Protein AF-A0A2K3NEP4-F1 (afdb_monomer_lite)

Structure (mmCIF, N/CA/C/O backbone):
data_AF-A0A2K3NEP4-F1
#
_entry.id   AF-A0A2K3NEP4-F1
#
loop_
_atom_site.group_PDB
_atom_site.id
_atom_site.type_symbol
_atom_site.label_atom_id
_atom_site.label_alt_id
_atom_site.label_comp_id
_atom_site.label_asym_id
_atom_site.label_entity_id
_atom_site.label_seq_id
_atom_site.pdbx_PDB_ins_code
_atom_site.Cartn_x
_atom_site.Cartn_y
_atom_site.Cartn_z
_atom_site.occupancy
_atom_site.B_iso_or_equiv
_atom_site.auth_seq_id
_atom_site.auth_comp_id
_atom_site.auth_asym_id
_atom_site.auth_atom_id
_atom_site.pdbx_PDB_model_num
ATOM 1 N N . ARG A 1 1 ? 41.268 -0.474 -33.026 1.00 58.72 1 ARG A N 1
ATOM 2 C CA . ARG A 1 1 ? 41.338 0.444 -31.853 1.00 58.72 1 ARG A CA 1
ATOM 3 C C . ARG A 1 1 ? 39.953 0.901 -31.369 1.00 58.72 1 ARG A C 1
ATOM 5 O O . ARG A 1 1 ? 39.775 0.980 -30.163 1.00 58.72 1 ARG A O 1
ATOM 12 N N . ASN A 1 2 ? 38.975 1.139 -32.257 1.00 68.38 2 ASN A N 1
ATOM 13 C CA . ASN A 1 2 ? 37.605 1.536 -31.872 1.00 68.38 2 ASN A CA 1
ATOM 14 C C . ASN A 1 2 ? 36.735 0.372 -31.359 1.00 68.38 2 ASN A C 1
ATOM 16 O O . ASN A 1 2 ? 35.989 0.548 -30.408 1.00 68.38 2 ASN A O 1
ATOM 20 N N . THR A 1 3 ? 36.906 -0.841 -31.890 1.00 72.88 3 THR A N 1
ATOM 21 C CA . THR A 1 3 ? 36.171 -2.043 -31.447 1.00 72.88 3 THR A CA 1
ATOM 22 C C . THR A 1 3 ? 36.442 -2.413 -29.986 1.00 72.88 3 THR A C 1
ATOM 24 O O . THR A 1 3 ? 35.510 -2.655 -29.231 1.00 72.88 3 THR A O 1
ATOM 27 N N . LEU A 1 4 ? 37.708 -2.380 -29.555 1.00 71.12 4 LEU A N 1
ATOM 28 C CA . LEU A 1 4 ? 38.100 -2.672 -28.170 1.00 71.12 4 LEU A CA 1
ATOM 29 C C . LEU A 1 4 ? 37.578 -1.617 -27.175 1.00 71.12 4 LEU A C 1
ATOM 31 O O . LEU A 1 4 ? 37.221 -1.949 -26.048 1.00 71.12 4 LEU A O 1
ATOM 35 N N . LYS A 1 5 ? 37.518 -0.345 -27.598 1.00 73.38 5 LYS A N 1
ATOM 36 C CA . LYS A 1 5 ? 36.931 0.744 -26.804 1.00 73.38 5 LYS A CA 1
ATOM 37 C C . LYS A 1 5 ? 35.419 0.569 -26.654 1.00 73.38 5 LYS A C 1
ATOM 39 O O . LYS A 1 5 ? 34.927 0.682 -25.539 1.00 73.38 5 LYS A O 1
ATOM 44 N N . ASN A 1 6 ? 34.719 0.219 -27.734 1.00 72.88 6 ASN A N 1
ATOM 45 C CA . ASN A 1 6 ? 33.280 -0.052 -27.699 1.00 72.88 6 ASN A CA 1
ATOM 46 C C . ASN A 1 6 ? 32.956 -1.269 -26.823 1.00 72.88 6 ASN A C 1
ATOM 48 O O . ASN A 1 6 ? 32.037 -1.213 -26.018 1.00 72.88 6 ASN A O 1
ATOM 52 N N . LEU A 1 7 ? 33.751 -2.342 -26.908 1.00 72.19 7 LEU A N 1
ATOM 53 C CA . LEU A 1 7 ? 33.560 -3.534 -26.075 1.00 72.19 7 LEU A CA 1
ATOM 54 C C . LEU A 1 7 ? 33.748 -3.229 -24.581 1.00 72.19 7 LEU A C 1
ATOM 56 O O . LEU A 1 7 ? 32.975 -3.691 -23.745 1.00 72.19 7 LEU A O 1
ATOM 60 N N . LYS A 1 8 ? 34.765 -2.424 -24.244 1.00 74.69 8 LYS A N 1
ATOM 61 C CA . LYS A 1 8 ? 34.997 -1.974 -22.868 1.00 74.69 8 LYS A CA 1
ATOM 62 C C . LYS A 1 8 ? 33.854 -1.083 -22.374 1.00 74.69 8 LYS A C 1
ATOM 64 O O . LYS A 1 8 ? 33.379 -1.285 -21.267 1.00 74.69 8 LYS A O 1
ATOM 69 N N . HIS A 1 9 ? 33.378 -0.167 -23.215 1.00 75.81 9 HIS A N 1
ATOM 70 C CA . HIS A 1 9 ? 32.249 0.700 -22.891 1.00 75.81 9 HIS A CA 1
ATOM 71 C C . HIS A 1 9 ? 30.964 -0.095 -22.624 1.00 75.81 9 HIS A C 1
ATOM 73 O O . HIS A 1 9 ? 30.345 0.108 -21.588 1.00 75.81 9 HIS A O 1
ATOM 79 N N . HIS A 1 10 ? 30.622 -1.067 -23.478 1.00 80.12 10 HIS A N 1
ATOM 80 C CA . HIS A 1 10 ? 29.471 -1.949 -23.253 1.00 80.12 10 HIS A CA 1
ATOM 81 C C . HIS A 1 10 ? 29.594 -2.758 -21.960 1.00 80.12 10 HIS A C 1
ATOM 83 O O . HIS A 1 10 ? 28.625 -2.883 -21.221 1.00 80.12 10 HIS A O 1
ATOM 89 N N . LYS A 1 11 ? 30.795 -3.257 -21.642 1.00 82.00 11 LYS A N 1
ATOM 90 C CA . LYS A 1 11 ? 31.040 -3.963 -20.379 1.00 82.00 11 LYS A CA 1
ATOM 91 C C . LYS A 1 11 ? 30.801 -3.060 -19.165 1.00 82.00 11 LYS A C 1
ATOM 93 O O . LYS A 1 11 ? 30.182 -3.501 -18.199 1.00 82.00 11 LYS A O 1
ATOM 98 N N . ASP A 1 12 ? 31.291 -1.823 -19.209 1.00 85.38 12 ASP A N 1
ATOM 99 C CA . ASP A 1 12 ? 31.117 -0.857 -18.122 1.00 85.38 12 ASP A CA 1
ATOM 100 C C . ASP A 1 12 ? 29.635 -0.445 -17.986 1.00 85.38 12 ASP A C 1
ATOM 102 O O . ASP A 1 12 ? 29.107 -0.381 -16.876 1.00 85.38 12 ASP A O 1
ATOM 106 N N . GLU A 1 13 ? 28.924 -0.253 -19.103 1.00 87.00 13 GLU A N 1
ATOM 107 C CA . GLU A 1 13 ? 27.478 0.005 -19.109 1.00 87.00 13 GLU A CA 1
ATOM 108 C C . GLU A 1 13 ? 26.670 -1.159 -18.530 1.00 87.00 13 GLU A C 1
ATOM 110 O O . GLU A 1 13 ? 25.773 -0.945 -17.714 1.00 87.00 13 GLU A O 1
ATOM 115 N N . ASP A 1 14 ? 26.967 -2.393 -18.931 1.00 88.50 14 ASP A N 1
ATOM 116 C CA . ASP A 1 14 ? 26.254 -3.575 -18.447 1.00 88.50 14 ASP A CA 1
ATOM 117 C C . ASP A 1 14 ? 26.537 -3.835 -16.966 1.00 88.50 14 ASP A C 1
ATOM 119 O O . ASP A 1 14 ? 25.637 -4.233 -16.224 1.00 88.50 14 ASP A O 1
ATOM 123 N N . PHE A 1 15 ? 27.748 -3.519 -16.500 1.00 90.12 15 PHE A N 1
ATOM 124 C CA . PHE A 1 15 ? 28.069 -3.517 -15.077 1.00 90.12 15 PHE A CA 1
ATOM 125 C C . PHE A 1 15 ? 27.202 -2.511 -14.302 1.00 90.12 15 PHE A C 1
ATOM 127 O O . PHE A 1 15 ? 26.592 -2.874 -13.292 1.00 90.12 15 PHE A O 1
ATOM 134 N N . LEU A 1 16 ? 27.082 -1.272 -14.794 1.00 90.12 16 LEU A N 1
ATOM 135 C CA . LEU A 1 16 ? 26.235 -0.246 -14.174 1.00 90.12 16 LEU A CA 1
ATOM 136 C C . LEU A 1 16 ? 24.750 -0.638 -14.183 1.00 90.12 16 LEU A C 1
ATOM 138 O O . LEU A 1 16 ? 24.071 -0.472 -13.168 1.00 90.12 16 LEU A O 1
ATOM 142 N N . LYS A 1 17 ? 24.246 -1.214 -15.282 1.00 89.06 17 LYS A N 1
ATOM 143 C CA . LYS A 1 17 ? 22.875 -1.754 -15.353 1.00 89.06 17 LYS A CA 1
ATOM 144 C C . LYS A 1 17 ? 22.668 -2.865 -14.330 1.00 89.06 17 LYS A C 1
ATOM 146 O O . LYS A 1 17 ? 21.667 -2.857 -13.620 1.00 89.06 17 LYS A O 1
ATOM 151 N N . GLY A 1 18 ? 23.622 -3.788 -14.211 1.00 91.31 18 GLY A N 1
ATOM 152 C CA . GLY A 1 18 ? 23.576 -4.858 -13.217 1.00 91.31 18 GLY A CA 1
ATOM 153 C C . GLY A 1 18 ? 23.506 -4.318 -11.788 1.00 91.31 18 GLY A C 1
ATOM 154 O O . GLY A 1 18 ? 22.700 -4.793 -10.987 1.00 91.31 18 GLY A O 1
ATOM 155 N N . GLN A 1 19 ? 24.291 -3.284 -11.473 1.00 90.44 19 GLN A N 1
ATOM 156 C CA . GLN A 1 19 ? 24.238 -2.623 -10.168 1.00 90.44 19 GLN A CA 1
ATOM 157 C C . GLN A 1 19 ? 22.891 -1.926 -9.932 1.00 90.44 19 GLN A C 1
ATOM 159 O O . GLN A 1 19 ? 22.318 -2.064 -8.852 1.00 90.44 19 GLN A O 1
ATOM 164 N N . ALA A 1 20 ? 22.354 -1.238 -10.942 1.00 88.81 20 ALA A N 1
ATOM 165 C CA . ALA A 1 20 ? 21.047 -0.595 -10.854 1.00 88.81 20 ALA A CA 1
ATOM 166 C C . ALA A 1 20 ? 19.925 -1.613 -10.590 1.00 88.81 20 ALA A C 1
ATOM 168 O O . ALA A 1 20 ? 19.101 -1.391 -9.706 1.00 88.81 20 ALA A O 1
ATOM 169 N N . VAL A 1 21 ? 19.932 -2.757 -11.284 1.00 89.88 21 VAL A N 1
ATOM 170 C CA . VAL A 1 21 ? 18.963 -3.844 -11.064 1.00 89.88 21 VAL A CA 1
ATOM 171 C C . VAL A 1 21 ? 19.068 -4.399 -9.643 1.00 89.88 21 VAL A C 1
ATOM 173 O O . VAL A 1 21 ? 18.046 -4.588 -8.986 1.00 89.88 21 VAL A O 1
ATOM 176 N N . LYS A 1 22 ? 20.287 -4.612 -9.124 1.00 89.00 22 LYS A N 1
ATOM 177 C CA . LYS A 1 22 ? 20.487 -5.054 -7.732 1.00 89.00 22 LYS A CA 1
ATOM 178 C C . LYS A 1 22 ? 19.902 -4.060 -6.729 1.00 89.00 22 LYS A C 1
ATOM 180 O O . LYS A 1 22 ? 19.192 -4.471 -5.815 1.00 89.00 22 LYS A O 1
ATOM 185 N N . SER A 1 23 ? 20.165 -2.768 -6.912 1.00 89.44 23 SER A N 1
ATOM 186 C CA . SER A 1 23 ? 19.641 -1.715 -6.037 1.00 89.44 23 SER A CA 1
ATOM 187 C C . SER A 1 23 ? 18.114 -1.598 -6.114 1.00 89.44 23 SER A C 1
ATOM 189 O O . SER A 1 23 ? 17.465 -1.498 -5.078 1.00 89.44 23 SER A O 1
ATOM 191 N N . GLN A 1 24 ? 17.526 -1.676 -7.312 1.00 89.19 24 GLN A N 1
ATOM 192 C CA . GLN A 1 24 ? 16.068 -1.676 -7.496 1.00 89.19 24 GLN A CA 1
ATOM 193 C C . GLN A 1 24 ? 15.411 -2.885 -6.825 1.00 89.19 24 GLN A C 1
ATOM 195 O O . GLN A 1 24 ? 14.401 -2.735 -6.145 1.00 89.19 24 GLN A O 1
ATOM 200 N N . LYS A 1 25 ? 16.013 -4.072 -6.961 1.00 89.00 25 LYS A N 1
ATOM 201 C CA . LYS A 1 25 ? 15.536 -5.298 -6.314 1.00 89.00 25 LYS A CA 1
ATOM 202 C C . LYS A 1 25 ? 15.598 -5.193 -4.787 1.00 89.00 25 LYS A C 1
ATOM 204 O O . LYS A 1 25 ? 14.653 -5.586 -4.113 1.00 89.00 25 LYS A O 1
ATOM 209 N N . ALA A 1 26 ? 16.673 -4.622 -4.243 1.00 88.44 26 ALA A N 1
ATOM 210 C CA . ALA A 1 26 ? 16.788 -4.376 -2.807 1.00 88.44 26 ALA A CA 1
ATOM 211 C C . ALA A 1 26 ? 15.703 -3.410 -2.299 1.00 88.44 26 ALA A C 1
ATOM 213 O O . ALA A 1 26 ? 15.069 -3.690 -1.285 1.00 88.44 26 ALA A O 1
ATOM 214 N N . LEU A 1 27 ? 15.450 -2.315 -3.026 1.00 89.56 27 LEU A N 1
ATOM 215 C CA . LEU A 1 27 ? 14.387 -1.367 -2.689 1.00 89.56 27 LEU A CA 1
ATOM 216 C C . LEU A 1 27 ? 13.003 -2.029 -2.732 1.00 89.56 27 LEU A C 1
ATOM 218 O O . LEU A 1 27 ? 12.227 -1.879 -1.794 1.00 89.56 27 LEU A O 1
ATOM 222 N N . TRP A 1 28 ? 12.718 -2.799 -3.785 1.00 89.50 28 TRP A N 1
ATOM 223 C CA . TRP A 1 28 ? 11.470 -3.551 -3.921 1.00 89.50 28 TRP A CA 1
ATOM 224 C C . TRP A 1 28 ? 11.227 -4.480 -2.729 1.00 89.50 28 TRP A C 1
ATOM 226 O O . TRP A 1 28 ? 10.149 -4.461 -2.142 1.00 89.50 28 TRP A O 1
ATOM 236 N N . TYR A 1 29 ? 12.248 -5.232 -2.311 1.00 88.75 29 TYR A N 1
ATOM 237 C CA . TYR A 1 29 ? 12.140 -6.092 -1.137 1.00 88.75 29 TYR A CA 1
ATOM 238 C C . TYR A 1 29 ? 11.880 -5.311 0.150 1.00 88.75 29 TYR A C 1
ATOM 240 O O . TYR A 1 29 ? 11.033 -5.722 0.934 1.00 88.75 29 TYR A O 1
ATOM 248 N N . LYS A 1 30 ? 12.531 -4.162 0.360 1.00 89.19 30 LYS A N 1
ATOM 249 C CA . LYS A 1 30 ? 12.252 -3.329 1.539 1.00 89.19 30 LYS A CA 1
ATOM 250 C C . LYS A 1 30 ? 10.834 -2.757 1.555 1.00 89.19 30 LYS A C 1
ATOM 252 O O . LYS A 1 30 ? 10.229 -2.679 2.617 1.00 89.19 30 LYS A O 1
ATOM 257 N N . ILE A 1 31 ? 10.280 -2.418 0.394 1.00 90.31 31 ILE A N 1
ATOM 258 C CA . ILE A 1 31 ? 8.886 -1.967 0.289 1.00 90.31 31 ILE A CA 1
ATOM 259 C C . ILE A 1 31 ? 7.913 -3.123 0.572 1.00 90.31 31 ILE A C 1
ATOM 261 O O . ILE A 1 31 ? 6.930 -2.929 1.285 1.00 90.31 31 ILE A O 1
ATOM 265 N N . LEU A 1 32 ? 8.196 -4.331 0.071 1.00 91.12 32 LEU A N 1
ATOM 266 C CA . LEU A 1 32 ? 7.407 -5.523 0.406 1.00 91.12 32 LEU A CA 1
ATOM 267 C C . LEU A 1 32 ? 7.462 -5.845 1.904 1.00 91.12 32 LEU A C 1
ATOM 269 O O . LEU A 1 32 ? 6.427 -6.133 2.496 1.00 91.12 32 LEU A O 1
ATOM 273 N N . GLU A 1 33 ? 8.638 -5.739 2.526 1.00 89.62 33 GLU A N 1
ATOM 274 C CA . GLU A 1 33 ? 8.816 -5.907 3.974 1.00 89.62 33 GLU A CA 1
ATOM 275 C C . GLU A 1 33 ? 7.921 -4.960 4.762 1.00 89.62 33 GLU A C 1
ATOM 277 O O . GLU A 1 33 ? 7.148 -5.406 5.608 1.00 89.62 33 GLU A O 1
ATOM 282 N N . LEU A 1 34 ? 7.969 -3.668 4.429 1.00 91.50 34 LEU A N 1
ATOM 283 C CA . LEU A 1 34 ? 7.100 -2.664 5.031 1.00 91.50 34 LEU A CA 1
ATOM 284 C C . LEU A 1 34 ? 5.622 -3.044 4.875 1.00 91.50 34 LEU A C 1
ATOM 286 O O . LEU A 1 34 ? 4.876 -3.031 5.853 1.00 91.50 34 LEU A O 1
ATOM 290 N N . ARG A 1 35 ? 5.195 -3.437 3.667 1.00 92.75 35 ARG A N 1
ATOM 291 C CA . ARG A 1 35 ? 3.808 -3.847 3.421 1.00 92.75 35 ARG A CA 1
ATOM 292 C C . ARG A 1 35 ? 3.412 -5.055 4.270 1.00 92.75 35 ARG A C 1
ATOM 294 O O . ARG A 1 35 ? 2.301 -5.064 4.795 1.00 92.75 35 ARG A O 1
ATOM 301 N N . PHE A 1 36 ? 4.280 -6.052 4.423 1.00 92.44 36 PHE A N 1
ATOM 302 C CA . PHE A 1 36 ? 3.989 -7.230 5.241 1.00 92.44 36 PHE A CA 1
ATOM 303 C C . PHE A 1 36 ? 3.896 -6.900 6.731 1.00 92.44 36 PHE A C 1
ATOM 305 O O . PHE A 1 36 ? 2.974 -7.365 7.401 1.00 92.44 36 PHE A O 1
ATOM 312 N N . LEU A 1 37 ? 4.788 -6.043 7.235 1.00 91.75 37 LEU A N 1
ATOM 313 C CA . LEU A 1 37 ? 4.745 -5.567 8.619 1.00 91.75 37 LEU A CA 1
ATOM 314 C C . LEU A 1 37 ? 3.447 -4.803 8.924 1.00 91.75 37 LEU A C 1
ATOM 316 O O . LEU A 1 37 ? 2.899 -4.949 10.015 1.00 91.75 37 LEU A O 1
ATOM 320 N N . LEU A 1 38 ? 2.910 -4.062 7.949 1.00 92.81 38 LEU A N 1
ATOM 321 C CA . LEU A 1 38 ? 1.648 -3.326 8.081 1.00 92.81 38 LEU A CA 1
ATOM 322 C C . LEU A 1 38 ? 0.393 -4.219 8.097 1.00 92.81 38 LEU A C 1
ATOM 324 O O . LEU A 1 38 ? -0.652 -3.761 8.555 1.00 92.81 38 LEU A O 1
ATOM 328 N N . GLN A 1 39 ? 0.467 -5.488 7.673 1.00 94.00 39 GLN A N 1
ATOM 329 C CA . GLN A 1 39 ? -0.721 -6.353 7.573 1.00 94.00 39 GLN A CA 1
ATOM 330 C C . GLN A 1 39 ? -1.413 -6.579 8.927 1.00 94.00 39 GLN A C 1
ATOM 332 O O . GLN A 1 39 ? -2.642 -6.534 9.031 1.00 94.00 39 GLN A O 1
ATOM 337 N N . LYS A 1 40 ? -0.633 -6.850 9.980 1.00 92.81 40 LYS A N 1
ATOM 338 C CA . LYS A 1 40 ? -1.178 -7.110 11.323 1.00 92.81 40 LYS A CA 1
ATOM 339 C C . LYS A 1 40 ? -1.803 -5.852 11.943 1.00 92.81 40 LYS A C 1
ATOM 341 O O . LYS A 1 40 ? -2.944 -5.956 12.390 1.00 92.81 40 LYS A O 1
ATOM 346 N N . PRO A 1 41 ? -1.132 -4.682 11.957 1.00 93.25 41 PRO A N 1
ATOM 347 C CA . PRO A 1 41 ? -1.755 -3.430 12.382 1.00 93.25 41 PRO A CA 1
ATOM 348 C C . PRO A 1 41 ? -3.039 -3.104 11.611 1.00 93.25 41 PRO A C 1
ATOM 350 O O . PRO A 1 41 ? -4.050 -2.820 12.244 1.00 93.25 41 PRO A O 1
ATOM 353 N N . PHE A 1 42 ? -3.028 -3.235 10.278 1.00 92.88 42 PHE A N 1
ATOM 354 C CA . PHE A 1 42 ? -4.194 -2.973 9.425 1.00 92.88 42 PHE A CA 1
ATOM 355 C C . PHE A 1 42 ? -5.393 -3.867 9.772 1.00 92.88 42 PHE A C 1
ATOM 357 O O . PHE A 1 42 ? -6.492 -3.390 10.018 1.00 92.88 42 PHE A O 1
ATOM 364 N N . SER A 1 43 ? -5.191 -5.179 9.880 1.00 92.12 43 SER A N 1
ATOM 365 C CA . SER A 1 43 ? -6.283 -6.086 10.274 1.00 92.12 43 SER A CA 1
ATOM 366 C C . SER A 1 43 ? -6.735 -5.887 11.727 1.00 92.12 43 SER A C 1
ATOM 368 O O . SER A 1 43 ? -7.906 -6.087 12.051 1.00 92.12 43 SER A O 1
ATOM 370 N N . SER A 1 44 ? -5.827 -5.478 12.618 1.00 93.12 44 SER A N 1
ATOM 371 C CA . SER A 1 44 ? -6.142 -5.230 14.029 1.00 93.12 44 SER A CA 1
ATOM 372 C C . SER A 1 44 ? -6.911 -3.929 14.243 1.00 93.12 44 SER A C 1
ATOM 374 O O . SER A 1 44 ? -7.696 -3.863 15.190 1.00 93.12 44 SER A O 1
ATOM 376 N N . SER A 1 45 ? -6.745 -2.920 13.379 1.00 93.81 45 SER A N 1
ATOM 377 C CA . SER A 1 45 ? -7.477 -1.654 13.502 1.00 93.81 45 SER A CA 1
ATOM 378 C C . SER A 1 45 ? -8.984 -1.839 13.342 1.00 93.81 45 SER A C 1
ATOM 380 O O . SER A 1 45 ? -9.739 -1.157 14.024 1.00 93.81 45 SER A O 1
ATOM 382 N N . ASN A 1 46 ? -9.428 -2.838 12.568 1.00 94.50 46 ASN A N 1
ATOM 383 C CA . ASN A 1 46 ? -10.847 -3.210 12.453 1.00 94.50 46 ASN A CA 1
ATOM 384 C C . ASN A 1 46 ? -11.484 -3.622 13.795 1.00 94.50 46 ASN A C 1
ATOM 386 O O . ASN A 1 46 ? -12.701 -3.743 13.895 1.00 94.50 46 ASN A O 1
ATOM 390 N N . ARG A 1 47 ? -10.681 -3.907 14.829 1.00 93.31 47 ARG A N 1
ATOM 391 C CA . ARG A 1 47 ? -11.173 -4.273 16.164 1.00 93.31 47 ARG A CA 1
ATOM 392 C C . ARG A 1 47 ? -11.303 -3.080 17.104 1.00 93.31 47 ARG A C 1
ATOM 394 O O . ARG A 1 47 ? -11.830 -3.257 18.204 1.00 93.31 47 ARG A O 1
ATOM 401 N N . LEU A 1 48 ? -10.781 -1.915 16.723 1.00 92.81 48 LEU A N 1
ATOM 402 C CA . LEU A 1 48 ? -10.845 -0.725 17.560 1.00 92.81 48 LEU A CA 1
ATOM 403 C C . LEU A 1 48 ? -12.308 -0.289 17.754 1.00 92.81 48 LEU A C 1
ATOM 405 O O . LEU A 1 48 ? -13.128 -0.479 16.855 1.00 92.81 48 LEU A O 1
ATOM 409 N N . PRO A 1 49 ? -12.646 0.274 18.925 1.00 91.31 49 PRO A N 1
ATOM 410 C CA . PRO A 1 49 ? -13.921 0.945 19.139 1.00 91.31 49 PRO A CA 1
ATOM 411 C C . PRO A 1 49 ? -14.235 1.944 18.016 1.00 91.31 49 PRO A C 1
ATOM 413 O O . PRO A 1 49 ? -13.400 2.786 17.685 1.00 91.31 49 PRO A O 1
ATOM 416 N N . GLN A 1 50 ? -15.449 1.869 17.463 1.00 89.00 50 GLN A N 1
ATOM 417 C CA . GLN A 1 50 ? -15.928 2.828 16.461 1.00 89.00 50 GLN A CA 1
ATOM 418 C C . GLN A 1 50 ? -16.025 4.239 17.055 1.00 89.00 50 GLN A C 1
ATOM 420 O O . GLN A 1 50 ? -16.160 4.404 18.274 1.00 89.00 50 GLN A O 1
ATOM 425 N N . GLU A 1 51 ? -15.999 5.264 16.199 1.00 86.88 51 GLU A N 1
ATOM 426 C CA . GLU A 1 51 ? -15.919 6.668 16.634 1.00 86.88 51 GLU A CA 1
ATOM 427 C C . GLU A 1 51 ? -17.050 7.044 17.607 1.00 86.88 51 GLU A C 1
ATOM 429 O O . GLU A 1 51 ? -16.818 7.757 18.581 1.00 86.88 51 GLU A O 1
ATOM 434 N N . SER A 1 52 ? -18.248 6.475 17.428 1.00 87.69 52 SER A N 1
ATOM 435 C CA . SER A 1 52 ? -19.408 6.715 18.296 1.00 87.69 52 SER A CA 1
ATOM 436 C C . SER A 1 52 ? -19.215 6.284 19.754 1.00 87.69 52 SER A C 1
ATOM 438 O O . SER A 1 52 ? -19.885 6.820 20.632 1.00 87.69 52 SER A O 1
ATOM 440 N N . ILE A 1 53 ? -18.341 5.307 20.023 1.00 89.25 53 ILE A N 1
ATOM 441 C CA . ILE A 1 53 ? -18.101 4.749 21.368 1.00 89.25 53 ILE A CA 1
ATOM 442 C C . ILE A 1 53 ? -16.675 4.983 21.875 1.00 89.25 53 ILE A C 1
ATOM 444 O O . ILE A 1 53 ? -16.418 4.848 23.070 1.00 89.25 53 ILE A O 1
ATOM 448 N N . LYS A 1 54 ? -15.744 5.369 20.999 1.00 90.50 54 LYS A N 1
ATOM 449 C CA . LYS A 1 54 ? -14.344 5.671 21.330 1.00 90.50 54 LYS A CA 1
ATOM 450 C C . LYS A 1 54 ? -14.206 6.661 22.487 1.00 90.50 54 LYS A C 1
ATOM 452 O O . LYS A 1 54 ? -13.396 6.423 23.381 1.00 90.50 54 LYS A O 1
ATOM 457 N N . ALA A 1 55 ? -14.999 7.737 22.500 1.00 91.94 55 ALA A N 1
ATOM 458 C CA . ALA A 1 55 ? -14.958 8.738 23.569 1.00 91.94 55 ALA A CA 1
ATOM 459 C C . ALA A 1 55 ? -15.209 8.106 24.947 1.00 91.94 55 ALA A C 1
ATOM 461 O O . ALA A 1 55 ? -14.429 8.320 25.870 1.00 91.94 55 ALA A O 1
ATOM 462 N N . SER A 1 56 ? -16.209 7.226 25.056 1.00 91.75 56 SER A N 1
ATOM 463 C CA . SER A 1 56 ? -16.525 6.528 26.305 1.00 91.75 56 SER A CA 1
ATOM 464 C C . SER A 1 56 ? -15.385 5.628 26.788 1.00 91.75 56 SER A C 1
ATOM 466 O O . SER A 1 56 ? -15.145 5.547 27.991 1.00 91.75 56 SER A O 1
ATOM 468 N N . PHE A 1 57 ? -14.647 4.980 25.879 1.00 91.31 57 PHE A N 1
ATOM 469 C CA . PHE A 1 57 ? -13.454 4.200 26.235 1.00 91.31 57 PHE A CA 1
ATOM 470 C C . PHE A 1 57 ? -12.336 5.091 26.790 1.00 91.31 57 PHE A C 1
ATOM 472 O O . PHE A 1 57 ? -11.760 4.774 27.828 1.00 91.31 57 PHE A O 1
ATOM 479 N N . CYS A 1 58 ? -12.057 6.215 26.126 1.00 93.06 58 CYS A N 1
ATOM 480 C CA . CYS A 1 58 ? -11.026 7.163 26.552 1.00 93.06 58 CYS A CA 1
ATOM 481 C C . CYS A 1 58 ? -11.371 7.873 27.870 1.00 93.06 58 CYS A C 1
ATOM 483 O O . CYS A 1 58 ? -10.477 8.176 28.651 1.00 93.06 58 CYS A O 1
ATOM 485 N N . GLU A 1 59 ? -12.650 8.154 28.117 1.00 94.38 59 GLU A N 1
ATOM 486 C CA . GLU A 1 59 ? -13.120 8.759 29.370 1.00 94.38 59 GLU A CA 1
ATOM 487 C C . GLU A 1 59 ? -13.095 7.767 30.538 1.00 94.38 59 GLU A C 1
ATOM 489 O O . GLU A 1 59 ? -12.893 8.167 31.684 1.00 94.38 59 GLU A O 1
ATOM 494 N N . SER A 1 60 ? -13.289 6.476 30.253 1.00 92.44 60 SER A N 1
ATOM 495 C CA . SER A 1 60 ? -13.306 5.422 31.273 1.00 92.44 60 SER A CA 1
ATOM 496 C C . SER A 1 60 ? -11.909 5.038 31.762 1.00 92.44 60 SER A C 1
ATOM 498 O O . SER A 1 60 ? -11.765 4.623 32.912 1.00 92.44 60 SER A O 1
ATOM 500 N N . ASP A 1 61 ? -10.890 5.147 30.906 1.00 93.56 61 ASP A N 1
ATOM 501 C CA . ASP A 1 61 ? -9.523 4.740 31.227 1.00 93.56 61 ASP A CA 1
ATOM 502 C C . ASP A 1 61 ? -8.487 5.672 30.580 1.00 93.56 61 ASP A C 1
ATOM 504 O O . ASP A 1 61 ? -8.320 5.738 29.359 1.00 93.56 61 ASP A O 1
ATOM 508 N N . GLU A 1 62 ? -7.732 6.360 31.434 1.00 95.56 62 GLU A N 1
ATOM 509 C CA . GLU A 1 62 ? -6.650 7.257 31.035 1.00 95.56 62 GLU A CA 1
ATOM 510 C C . GLU A 1 62 ? -5.560 6.538 30.222 1.00 95.56 62 GLU A C 1
ATOM 512 O O . GLU A 1 62 ? -5.005 7.112 29.286 1.00 95.56 62 GLU A O 1
ATOM 517 N N . THR A 1 63 ? -5.277 5.268 30.523 1.00 96.19 63 THR A N 1
ATOM 518 C CA . THR A 1 63 ? -4.291 4.477 29.772 1.00 96.19 63 THR A CA 1
ATOM 519 C C . THR A 1 63 ? -4.749 4.227 28.339 1.00 96.19 63 THR A C 1
ATOM 521 O O . THR A 1 63 ? -3.934 4.279 27.418 1.00 9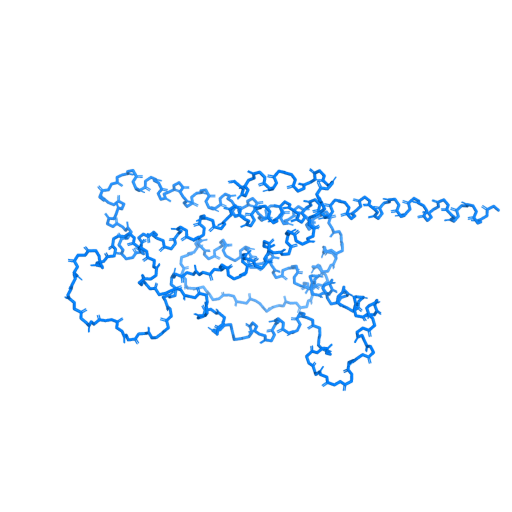6.19 63 THR A O 1
ATOM 524 N N . VAL A 1 64 ? -6.056 4.038 28.128 1.00 94.06 64 VAL A N 1
ATOM 525 C CA . VAL A 1 64 ? -6.653 3.896 26.796 1.00 94.06 64 VAL A CA 1
ATOM 526 C C . VAL A 1 64 ? -6.555 5.214 26.036 1.00 94.06 64 VAL A C 1
ATOM 528 O O . VAL A 1 64 ? -6.153 5.219 24.872 1.00 94.06 64 VAL A O 1
ATOM 531 N N . ARG A 1 65 ? -6.848 6.342 26.694 1.00 95.06 65 ARG A N 1
ATOM 532 C CA . ARG A 1 65 ? -6.715 7.680 26.098 1.00 95.06 65 ARG A CA 1
ATOM 533 C C . ARG A 1 65 ? -5.286 7.963 25.631 1.00 95.06 65 ARG A C 1
ATOM 535 O O . ARG A 1 65 ? -5.098 8.424 24.505 1.00 95.06 65 ARG A O 1
ATOM 542 N N . VAL A 1 66 ? -4.292 7.666 26.471 1.00 97.12 66 VAL A N 1
ATOM 543 C CA . VAL A 1 66 ? -2.867 7.810 26.128 1.00 97.12 66 VAL A CA 1
ATOM 544 C C . VAL A 1 66 ? -2.488 6.873 24.980 1.00 97.12 66 VAL A C 1
ATOM 546 O O . VAL A 1 66 ? -1.919 7.332 23.995 1.00 97.12 66 VAL A O 1
ATOM 549 N N . ALA A 1 67 ? -2.888 5.598 25.030 1.00 95.75 67 ALA A N 1
ATOM 550 C CA . ALA A 1 67 ? -2.590 4.635 23.968 1.00 95.75 67 ALA A CA 1
ATOM 551 C C . ALA A 1 67 ? -3.173 5.043 22.601 1.00 95.75 67 ALA A C 1
ATOM 553 O O . ALA A 1 67 ? -2.530 4.836 21.573 1.00 95.75 67 ALA A O 1
ATOM 554 N N . TYR A 1 68 ? -4.362 5.655 22.566 1.00 94.69 68 TYR A N 1
ATOM 555 C CA . TYR A 1 68 ? -4.920 6.223 21.334 1.00 94.69 68 TYR A CA 1
ATOM 556 C C . TYR A 1 68 ? -4.104 7.405 20.807 1.00 94.69 68 TYR A C 1
ATOM 558 O O . TYR A 1 68 ? -3.877 7.495 19.600 1.00 94.69 68 TYR A O 1
ATOM 566 N N . ALA A 1 69 ? -3.665 8.307 21.688 1.00 94.44 69 ALA A N 1
ATOM 567 C CA . ALA A 1 69 ? -2.819 9.431 21.296 1.00 94.44 69 ALA A CA 1
ATOM 568 C C . ALA A 1 69 ? -1.475 8.947 20.724 1.00 94.44 69 ALA A C 1
ATOM 570 O O . ALA A 1 69 ? -1.037 9.442 19.681 1.00 94.44 69 ALA A O 1
ATOM 571 N N . ASP A 1 70 ? -0.873 7.931 21.347 1.00 96.50 70 ASP A N 1
ATOM 572 C CA . ASP A 1 70 ? 0.359 7.295 20.878 1.00 96.50 70 ASP A CA 1
ATOM 573 C C . ASP A 1 70 ? 0.153 6.594 19.527 1.00 96.50 70 ASP A C 1
ATOM 575 O O . ASP A 1 70 ? 0.962 6.762 18.615 1.00 96.50 70 ASP A O 1
ATOM 579 N N . LEU A 1 71 ? -0.958 5.863 19.354 1.00 94.31 71 LEU A N 1
ATOM 580 C CA . LEU A 1 71 ? -1.315 5.213 18.089 1.00 94.31 71 LEU A CA 1
ATOM 581 C C . LEU A 1 71 ? -1.448 6.228 16.948 1.00 94.31 71 LEU A C 1
ATOM 583 O O . LEU A 1 71 ? -0.899 6.010 15.867 1.00 94.31 71 LEU A O 1
ATOM 587 N N . ILE A 1 72 ? -2.165 7.332 17.179 1.00 92.19 72 ILE A N 1
ATOM 588 C CA . ILE A 1 72 ? -2.341 8.396 16.182 1.00 92.19 72 ILE A CA 1
ATOM 589 C C . ILE A 1 72 ? -0.984 9.015 15.837 1.00 92.19 72 ILE A C 1
ATOM 591 O O . ILE A 1 72 ? -0.656 9.139 14.660 1.00 92.19 72 ILE A O 1
ATOM 595 N N . THR A 1 73 ? -0.181 9.355 16.847 1.00 95.00 73 THR A N 1
ATOM 596 C CA . THR A 1 73 ? 1.143 9.966 16.654 1.00 95.00 73 THR A CA 1
ATOM 597 C C . THR A 1 73 ? 2.065 9.045 15.858 1.00 95.00 73 THR A C 1
ATOM 599 O O . THR A 1 73 ? 2.582 9.445 14.819 1.00 95.00 73 THR A O 1
ATOM 602 N N . SER A 1 74 ? 2.189 7.780 16.265 1.00 95.56 74 SER A N 1
ATOM 603 C CA . SER A 1 74 ? 3.029 6.793 15.578 1.00 95.56 74 SER A CA 1
ATOM 604 C C . SER A 1 74 ? 2.558 6.509 14.144 1.00 95.56 74 SER A C 1
ATOM 606 O O . SER A 1 74 ? 3.378 6.329 13.239 1.00 95.56 74 SER A O 1
ATOM 608 N N . SER A 1 75 ? 1.241 6.515 13.903 1.00 93.12 75 SER A N 1
ATOM 609 C CA . SER A 1 75 ? 0.682 6.358 12.554 1.00 93.12 75 SER A CA 1
ATOM 610 C C . SER A 1 75 ? 1.054 7.537 11.652 1.00 93.12 75 SER A C 1
ATOM 612 O O . SER A 1 75 ? 1.451 7.321 10.507 1.00 93.12 75 SER A O 1
ATOM 614 N N . LYS A 1 76 ? 0.989 8.769 12.173 1.00 92.19 76 LYS A N 1
ATOM 615 C CA . LYS A 1 76 ? 1.399 9.981 11.446 1.00 92.19 76 LYS A CA 1
ATOM 616 C C . LYS A 1 76 ? 2.890 9.979 11.130 1.00 92.19 76 LYS A C 1
ATOM 618 O O . LYS A 1 76 ? 3.252 10.107 9.968 1.00 92.19 76 LYS A O 1
ATOM 623 N N . GLU A 1 77 ? 3.740 9.700 12.116 1.00 94.12 77 GLU A N 1
ATOM 624 C CA . GLU A 1 77 ? 5.194 9.595 11.913 1.00 94.12 77 GLU A CA 1
ATOM 625 C C . GLU A 1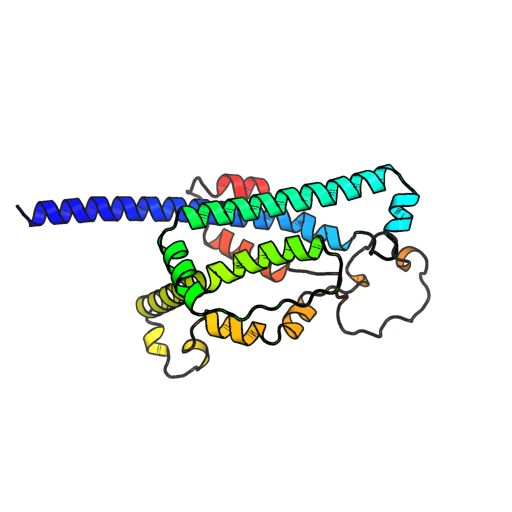 77 ? 5.561 8.536 10.860 1.00 94.12 77 GLU A C 1
ATOM 627 O O . GLU A 1 77 ? 6.482 8.720 10.058 1.00 94.12 77 GLU A O 1
ATOM 632 N N . THR A 1 78 ? 4.817 7.425 10.827 1.00 92.69 78 THR A N 1
ATOM 633 C CA . THR A 1 78 ? 4.991 6.382 9.808 1.00 92.69 78 THR A CA 1
ATOM 634 C C . THR A 1 78 ? 4.609 6.890 8.415 1.00 92.69 78 THR A C 1
ATOM 636 O O . THR A 1 78 ? 5.349 6.652 7.458 1.00 92.69 78 THR A O 1
ATOM 639 N N . LEU A 1 79 ? 3.478 7.592 8.281 1.00 92.19 79 LEU A N 1
ATOM 640 C CA . LEU A 1 79 ? 3.048 8.193 7.014 1.00 92.19 79 LEU A CA 1
ATOM 641 C C . LEU A 1 79 ? 4.052 9.241 6.518 1.00 92.19 79 LEU A C 1
ATOM 643 O O . LEU A 1 79 ? 4.446 9.189 5.351 1.00 92.19 79 LEU A O 1
ATOM 647 N N . ASP A 1 80 ? 4.523 10.117 7.403 1.00 93.25 80 ASP A N 1
ATOM 648 C CA . ASP A 1 80 ? 5.530 11.135 7.093 1.00 93.25 80 ASP A CA 1
ATOM 649 C C . ASP A 1 80 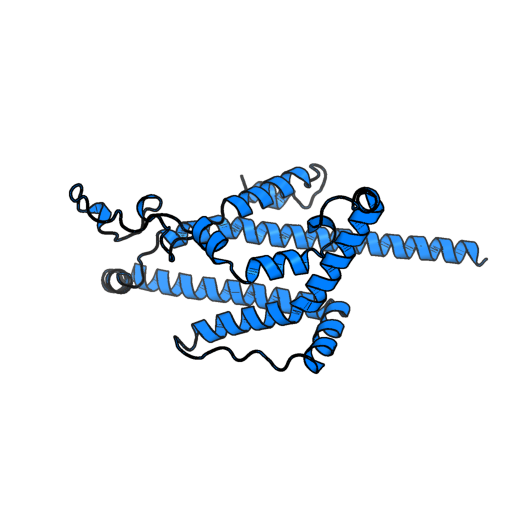? 6.836 10.490 6.618 1.00 93.25 80 ASP A C 1
ATOM 651 O O . ASP A 1 80 ? 7.358 10.846 5.563 1.00 93.25 80 ASP A O 1
ATOM 655 N N . SER A 1 81 ? 7.304 9.443 7.305 1.00 94.19 81 SER A N 1
ATOM 656 C CA . SER A 1 81 ? 8.498 8.688 6.897 1.00 94.19 81 SER A CA 1
ATOM 657 C C . SER A 1 81 ? 8.358 8.066 5.498 1.00 94.19 81 SER A C 1
ATOM 659 O O . SER A 1 81 ? 9.316 8.027 4.720 1.00 94.19 81 SER A O 1
ATOM 661 N N . ILE A 1 82 ? 7.165 7.565 5.149 1.00 92.44 82 ILE A N 1
ATOM 662 C CA . ILE A 1 82 ? 6.886 7.020 3.811 1.00 92.44 82 ILE A CA 1
ATOM 663 C C . ILE A 1 82 ? 6.891 8.138 2.761 1.00 92.44 82 ILE A C 1
ATOM 665 O O . ILE A 1 82 ? 7.429 7.939 1.668 1.00 92.44 82 ILE A O 1
ATOM 669 N N . LEU A 1 83 ? 6.319 9.301 3.076 1.00 92.56 83 LEU A N 1
ATOM 670 C CA . LEU A 1 83 ? 6.301 10.461 2.185 1.00 92.56 83 LEU A CA 1
ATOM 671 C C . LEU A 1 83 ? 7.714 11.006 1.945 1.00 92.56 83 LEU A C 1
ATOM 673 O O . LEU A 1 83 ? 8.102 11.181 0.790 1.00 92.56 83 LEU A O 1
ATOM 677 N N . GLU A 1 84 ? 8.521 11.165 2.992 1.00 93.75 84 GLU A N 1
ATOM 678 C CA . GLU A 1 84 ? 9.928 11.571 2.885 1.00 93.75 84 GLU A CA 1
ATOM 679 C C . GLU A 1 84 ? 10.739 10.591 2.025 1.00 93.75 84 GLU A C 1
ATOM 681 O O . GLU A 1 84 ? 11.541 10.995 1.175 1.00 93.75 84 GLU A O 1
ATOM 686 N N . LEU A 1 85 ? 10.504 9.283 2.187 1.00 91.75 85 LEU A N 1
ATOM 687 C CA . LEU A 1 85 ? 11.124 8.270 1.339 1.00 91.75 85 LEU A CA 1
ATOM 688 C C . LEU A 1 85 ? 10.709 8.440 -0.130 1.00 91.75 85 LEU A C 1
ATOM 690 O O . LEU A 1 85 ? 11.563 8.361 -1.017 1.00 91.75 85 LEU A O 1
ATOM 694 N N . GLN A 1 86 ? 9.424 8.675 -0.409 1.00 91.00 86 GLN A N 1
ATOM 695 C CA . GLN A 1 86 ? 8.942 8.922 -1.772 1.00 91.00 86 GLN A CA 1
ATOM 696 C C . GLN A 1 86 ? 9.595 10.170 -2.377 1.00 91.00 86 GLN A C 1
ATOM 698 O O . GLN A 1 86 ? 10.110 10.102 -3.496 1.00 91.00 86 GLN A O 1
ATOM 703 N N . GLU A 1 87 ? 9.665 11.271 -1.631 1.00 90.62 87 GLU A N 1
ATOM 704 C CA . GLU A 1 87 ? 10.336 12.506 -2.049 1.00 90.62 87 GLU A CA 1
ATOM 705 C C . GLU A 1 87 ? 11.813 12.273 -2.370 1.00 90.62 87 GLU A C 1
ATOM 707 O O . GLU A 1 87 ? 12.295 12.662 -3.440 1.00 90.62 87 GLU A O 1
ATOM 712 N N . ALA A 1 88 ? 12.529 11.566 -1.493 1.00 91.75 88 ALA A N 1
ATOM 713 C CA . ALA A 1 88 ? 13.930 11.228 -1.703 1.00 91.75 88 ALA A CA 1
ATOM 714 C C . ALA A 1 88 ? 14.129 10.365 -2.961 1.00 91.75 88 ALA A C 1
ATOM 716 O O . ALA A 1 88 ? 15.046 10.615 -3.751 1.00 91.75 88 ALA A O 1
ATOM 717 N N . LEU A 1 89 ? 13.263 9.372 -3.191 1.00 89.12 89 LEU A N 1
ATOM 718 C CA . LEU A 1 89 ? 13.312 8.519 -4.383 1.00 89.12 89 LEU A CA 1
ATOM 719 C C . LEU A 1 89 ? 13.041 9.311 -5.670 1.00 89.12 89 LEU A C 1
ATOM 721 O O . LEU A 1 89 ? 13.728 9.096 -6.674 1.00 89.12 89 LEU A O 1
ATOM 725 N N . ILE A 1 90 ? 12.089 10.246 -5.643 1.00 88.56 90 ILE A N 1
ATOM 726 C CA . ILE A 1 90 ? 11.783 11.136 -6.770 1.00 88.56 90 ILE A CA 1
ATOM 727 C C . ILE A 1 90 ? 12.968 12.060 -7.055 1.00 88.56 90 ILE A C 1
ATOM 729 O O . ILE A 1 90 ? 13.424 12.136 -8.198 1.00 88.56 90 ILE A O 1
ATOM 733 N N . ALA A 1 91 ? 13.519 12.715 -6.030 1.00 88.19 91 ALA A N 1
ATOM 734 C CA . ALA A 1 91 ? 14.649 13.633 -6.170 1.00 88.19 91 ALA A CA 1
ATOM 735 C C . ALA A 1 91 ? 15.892 12.943 -6.756 1.00 88.19 91 ALA A C 1
ATOM 737 O O . ALA A 1 91 ? 16.656 13.543 -7.515 1.00 88.19 91 ALA A O 1
ATOM 738 N N . LYS A 1 92 ? 16.086 11.655 -6.447 1.00 87.94 92 LYS A N 1
ATOM 739 C CA . LYS A 1 92 ? 17.168 10.826 -6.999 1.00 87.94 92 LYS A CA 1
ATOM 740 C C . LYS A 1 92 ? 16.876 10.275 -8.398 1.00 87.94 92 LYS A C 1
ATOM 742 O O . LYS A 1 92 ? 17.761 9.648 -8.982 1.00 87.94 92 LYS A O 1
ATOM 747 N N . ASN A 1 93 ? 15.693 10.518 -8.964 1.00 86.31 93 ASN A N 1
ATOM 748 C CA . ASN A 1 93 ? 15.309 10.050 -10.291 1.00 86.31 93 ASN A CA 1
ATOM 749 C C . ASN A 1 93 ? 14.924 11.215 -11.227 1.00 86.31 93 ASN A C 1
ATOM 751 O O . ASN A 1 93 ? 13.746 11.564 -11.348 1.00 86.31 93 ASN A O 1
ATOM 755 N N . PRO A 1 94 ? 15.893 11.771 -11.984 1.00 84.62 94 PRO A N 1
ATOM 756 C CA . PRO A 1 94 ? 15.659 12.900 -12.886 1.00 84.62 94 PRO A CA 1
ATOM 757 C C . PRO A 1 94 ? 14.574 12.667 -13.947 1.00 84.62 94 PRO A C 1
ATOM 759 O O . PRO A 1 94 ? 13.972 13.614 -14.442 1.00 84.62 94 PRO A O 1
ATOM 762 N N . SER A 1 95 ? 14.308 11.411 -14.318 1.00 83.25 95 SER A N 1
ATOM 763 C CA . SER A 1 95 ? 13.262 11.095 -15.302 1.00 83.25 95 SER A CA 1
ATOM 764 C C . SER A 1 95 ? 11.857 11.335 -14.741 1.00 83.25 95 SER A C 1
ATOM 766 O O . SER A 1 95 ? 10.937 11.673 -15.490 1.00 83.25 95 SER A O 1
ATOM 768 N N . VAL A 1 96 ? 11.693 11.175 -13.424 1.00 83.50 96 VAL A N 1
ATOM 769 C CA . VAL A 1 96 ? 10.438 11.444 -12.716 1.00 83.50 96 VAL A CA 1
ATOM 770 C C . VAL A 1 96 ? 10.229 12.950 -12.623 1.00 83.50 96 VAL A C 1
ATOM 772 O O . VAL A 1 96 ? 9.202 13.443 -13.081 1.00 83.50 96 VAL A O 1
ATOM 775 N N . THR A 1 97 ? 11.232 13.696 -12.149 1.00 79.44 97 THR A N 1
ATOM 776 C CA . THR A 1 97 ? 11.146 15.160 -11.992 1.00 79.44 97 THR A CA 1
ATOM 777 C C . THR A 1 97 ? 10.914 15.885 -13.319 1.00 79.44 97 THR A C 1
ATOM 779 O O . THR A 1 97 ? 10.102 16.803 -13.389 1.00 79.44 97 THR A O 1
ATOM 782 N N . GLN A 1 98 ? 11.539 15.431 -14.411 1.00 79.81 98 GLN A N 1
ATOM 783 C CA . GLN A 1 98 ? 11.269 15.959 -15.756 1.00 79.81 98 GLN A CA 1
ATOM 784 C C . GLN A 1 98 ? 9.824 15.718 -16.211 1.00 79.81 98 GLN A C 1
ATOM 786 O O . GLN A 1 98 ? 9.243 16.566 -16.886 1.00 79.81 98 GLN A O 1
ATOM 791 N N . THR A 1 99 ? 9.243 14.570 -15.853 1.00 78.88 99 THR A N 1
ATOM 792 C CA . THR A 1 99 ? 7.856 14.242 -16.210 1.00 78.88 99 THR A CA 1
ATOM 793 C C . THR A 1 99 ? 6.866 15.068 -15.386 1.00 78.88 99 THR A C 1
ATOM 795 O O . THR A 1 99 ? 5.904 15.578 -15.955 1.00 78.88 99 THR A O 1
ATOM 798 N N . ILE A 1 100 ? 7.140 15.266 -14.092 1.00 76.44 100 ILE A N 1
ATOM 799 C CA . ILE A 1 100 ? 6.352 16.126 -13.194 1.00 76.44 100 ILE A CA 1
ATOM 800 C C . ILE A 1 100 ? 6.301 17.560 -13.744 1.00 76.44 100 ILE A C 1
ATOM 802 O O . ILE A 1 100 ? 5.225 18.060 -14.065 1.00 76.44 100 ILE A O 1
ATOM 806 N N . ASN A 1 101 ? 7.465 18.170 -13.989 1.00 68.00 101 ASN A N 1
ATOM 807 C CA . ASN A 1 101 ? 7.562 19.547 -14.496 1.00 68.00 101 ASN A CA 1
ATOM 808 C C . ASN A 1 101 ? 6.944 19.716 -15.898 1.00 68.00 101 ASN A C 1
ATOM 810 O O . ASN A 1 101 ? 6.488 20.799 -16.268 1.00 68.00 101 ASN A O 1
ATOM 814 N N . GLY A 1 102 ? 6.944 18.654 -16.710 1.00 61.06 102 GLY A N 1
ATOM 815 C CA . GLY A 1 102 ? 6.272 18.637 -18.010 1.00 61.06 102 GLY A CA 1
ATOM 816 C C . GLY A 1 102 ? 4.743 18.573 -17.904 1.00 61.06 102 GLY A C 1
ATOM 817 O O . GLY A 1 102 ? 4.057 19.147 -18.748 1.00 61.06 102 GLY A O 1
ATOM 818 N N . SER A 1 103 ? 4.218 17.908 -16.869 1.00 56.56 103 SER A N 1
ATOM 819 C CA . SER A 1 103 ? 2.782 17.700 -16.628 1.00 56.56 103 SER A CA 1
ATOM 820 C C . SER A 1 103 ? 2.099 18.898 -15.953 1.00 56.56 103 SER A C 1
ATOM 822 O O . SER A 1 103 ? 0.920 19.158 -16.212 1.00 56.56 103 SER A O 1
ATOM 824 N N . GLU A 1 104 ? 2.831 19.675 -15.145 1.00 50.69 104 GLU A N 1
ATOM 825 C CA . GLU A 1 104 ? 2.328 20.906 -14.504 1.00 50.69 104 GLU A CA 1
ATOM 826 C C . GLU A 1 104 ? 1.886 21.977 -15.513 1.00 50.69 104 GLU A C 1
ATOM 828 O O . GLU A 1 104 ? 0.970 22.749 -15.242 1.00 50.69 104 GLU A O 1
ATOM 833 N N . ARG A 1 105 ? 2.447 21.991 -16.730 1.00 44.16 105 ARG A N 1
ATOM 834 C CA . ARG A 1 105 ? 1.978 22.886 -17.805 1.00 44.16 105 ARG A CA 1
ATOM 835 C C . ARG A 1 105 ? 0.592 22.525 -18.358 1.00 44.16 105 ARG A C 1
ATOM 837 O O . ARG A 1 105 ? 0.048 23.313 -19.125 1.00 44.16 105 ARG A O 1
ATOM 844 N N . SER A 1 106 ? 0.029 21.369 -17.995 1.00 45.56 106 SER A N 1
ATOM 845 C CA . SER A 1 106 ? -1.207 20.832 -18.583 1.00 45.56 106 SER A CA 1
ATOM 846 C C . SER A 1 106 ? -2.342 20.569 -17.585 1.00 45.56 106 SER A C 1
ATOM 848 O O . SER A 1 106 ? -3.445 20.261 -18.028 1.00 45.56 106 SER A O 1
ATOM 850 N N . SER A 1 107 ? -2.118 20.670 -16.272 1.00 43.03 107 SER A N 1
ATOM 851 C CA . SER A 1 107 ? -3.062 20.140 -15.272 1.00 43.03 107 SER A CA 1
ATOM 852 C C . SER A 1 107 ? -3.521 21.246 -14.321 1.00 43.03 107 SER A C 1
ATOM 854 O O . SER A 1 107 ? -2.859 21.529 -13.329 1.00 43.03 107 SER A O 1
ATOM 856 N N . LYS A 1 108 ? -4.635 21.905 -14.659 1.00 38.97 108 LYS A N 1
ATOM 857 C CA . LYS A 1 108 ? -5.247 23.000 -13.881 1.00 38.97 108 LYS A CA 1
ATOM 858 C C . LYS A 1 108 ? -6.482 22.566 -13.078 1.00 38.97 108 LYS A C 1
ATOM 860 O O . LYS A 1 108 ? -7.224 23.423 -12.624 1.00 38.97 108 LYS A O 1
ATOM 865 N N . ASP A 1 109 ? -6.704 21.264 -12.937 1.00 39.16 109 ASP A N 1
ATOM 866 C CA . ASP A 1 109 ? -8.016 20.718 -12.588 1.00 39.16 109 ASP A CA 1
ATOM 867 C C . ASP A 1 109 ? -7.884 19.698 -11.451 1.00 39.16 109 ASP A C 1
ATOM 869 O O . ASP A 1 109 ? -7.832 18.495 -11.681 1.00 39.16 109 ASP A O 1
ATOM 873 N N . LEU A 1 110 ? -7.722 20.190 -10.222 1.00 41.44 110 LEU A N 1
ATOM 874 C CA . LEU A 1 110 ? -7.889 19.411 -8.992 1.00 41.44 110 LEU A CA 1
ATOM 875 C C . LEU A 1 110 ? -8.430 20.353 -7.906 1.00 41.44 110 LEU A C 1
ATOM 877 O O . LEU A 1 110 ? -7.695 20.783 -7.021 1.00 41.44 110 LEU A O 1
ATOM 881 N N . GLU A 1 111 ? -9.710 20.714 -8.004 1.00 40.28 111 GLU A N 1
ATOM 882 C CA . GLU A 1 111 ? -10.452 21.245 -6.858 1.00 40.28 111 GLU A CA 1
ATOM 883 C C . GLU A 1 111 ? -10.931 20.063 -6.008 1.00 40.28 111 GLU A C 1
ATOM 885 O O . GLU A 1 111 ? -11.716 19.230 -6.463 1.00 40.28 111 GLU A O 1
ATOM 890 N N . VAL A 1 112 ? -10.419 19.966 -4.782 1.00 42.44 112 VAL A N 1
ATOM 891 C CA . VAL A 1 112 ? -10.910 19.032 -3.764 1.00 42.44 112 VAL A CA 1
ATOM 892 C C . VAL A 1 112 ? -11.854 19.813 -2.849 1.00 42.44 112 VAL A C 1
ATOM 894 O O . VAL A 1 112 ? -11.518 20.899 -2.383 1.00 42.44 112 VAL A O 1
ATOM 897 N N . SER A 1 113 ? -13.061 19.276 -2.670 1.00 40.16 113 SER A N 1
ATOM 898 C CA . SER A 1 113 ? -14.140 19.828 -1.846 1.00 40.16 113 SER A CA 1
ATOM 899 C C . SER A 1 113 ? -13.739 19.862 -0.367 1.00 40.16 113 SER A C 1
ATOM 901 O O . SER A 1 113 ? -13.412 18.820 0.189 1.00 40.16 113 SER A O 1
ATOM 903 N N . ASN A 1 114 ? -13.808 21.044 0.253 1.00 37.25 114 ASN A N 1
ATOM 904 C CA . ASN A 1 114 ? -13.514 21.282 1.671 1.00 37.25 114 ASN A CA 1
ATOM 905 C C . ASN A 1 114 ? -14.780 21.131 2.523 1.00 37.25 114 ASN A C 1
ATOM 907 O O . ASN A 1 114 ? -15.471 22.126 2.751 1.00 37.25 114 ASN A O 1
ATOM 911 N N . ASP A 1 115 ? -15.085 19.925 2.995 1.00 41.97 115 ASP A N 1
ATOM 912 C CA . ASP A 1 115 ? -16.017 19.788 4.119 1.00 41.97 115 ASP A CA 1
ATOM 913 C C . ASP A 1 115 ? -15.742 18.488 4.895 1.00 41.97 115 ASP A C 1
ATOM 915 O O . ASP A 1 115 ? -16.347 17.458 4.598 1.00 41.97 115 ASP A O 1
ATOM 919 N N . LEU A 1 116 ? -14.749 18.527 5.804 1.00 39.31 116 LEU A N 1
ATOM 920 C CA . LEU A 1 116 ? -14.634 17.898 7.141 1.00 39.31 116 LEU A CA 1
ATOM 921 C C . LEU A 1 116 ? -13.189 18.097 7.693 1.00 39.31 116 LEU A C 1
ATOM 923 O O . LEU A 1 116 ? -12.414 18.838 7.106 1.00 39.31 116 LEU A O 1
ATOM 927 N N . ASP A 1 117 ? -12.883 17.579 8.895 1.00 48.78 117 ASP A N 1
ATOM 928 C CA . ASP A 1 117 ? -11.718 17.895 9.762 1.00 48.78 117 ASP A CA 1
ATOM 929 C C . ASP A 1 117 ? -10.421 18.345 9.044 1.00 48.78 117 ASP A C 1
ATOM 931 O O . ASP A 1 117 ? -9.671 17.555 8.466 1.00 48.78 117 ASP A O 1
ATOM 935 N N . ASP A 1 118 ? -10.124 19.643 9.179 1.00 57.88 118 ASP A N 1
ATOM 936 C CA . ASP A 1 118 ? -9.115 20.418 8.441 1.00 57.88 118 ASP A CA 1
ATOM 937 C C . ASP A 1 118 ? -7.660 19.921 8.624 1.00 57.88 118 ASP A C 1
ATOM 939 O O . ASP A 1 118 ? -6.738 20.473 8.024 1.00 57.88 118 ASP A O 1
ATOM 943 N N . ASN A 1 119 ? -7.402 18.920 9.475 1.00 60.75 119 ASN A N 1
ATOM 944 C CA . ASN A 1 119 ? -6.080 18.304 9.658 1.00 60.75 119 ASN A CA 1
ATOM 945 C C . ASN A 1 119 ? -5.945 16.948 8.946 1.00 60.75 119 ASN A C 1
ATOM 947 O O . ASN A 1 119 ? -4.983 16.745 8.205 1.00 60.75 119 ASN A O 1
ATOM 951 N N . LEU A 1 120 ? -6.923 16.051 9.107 1.00 62.62 120 LEU A N 1
ATOM 952 C CA . LEU A 1 120 ? -6.940 14.762 8.405 1.00 62.62 120 LEU A CA 1
ATOM 953 C C . LEU A 1 120 ? -7.013 14.979 6.883 1.00 62.62 120 LEU A C 1
ATOM 955 O O . LEU A 1 120 ? -6.308 14.323 6.112 1.00 62.62 120 LEU A O 1
ATOM 959 N N . ASP A 1 121 ? -7.773 15.988 6.458 1.00 74.62 121 ASP A N 1
ATOM 960 C CA . ASP A 1 121 ? -7.860 16.394 5.057 1.00 74.62 121 ASP A CA 1
ATOM 961 C C . ASP A 1 121 ? -6.522 16.912 4.508 1.00 74.62 121 ASP A C 1
ATOM 963 O O . ASP A 1 121 ? -6.212 16.697 3.332 1.00 74.62 121 ASP A O 1
ATOM 967 N N . LYS A 1 122 ? -5.666 17.526 5.340 1.00 82.94 122 LYS A N 1
ATOM 968 C CA . LYS A 1 122 ? -4.320 17.965 4.923 1.00 82.94 122 LYS A CA 1
ATOM 969 C C . LYS A 1 122 ? -3.387 16.782 4.686 1.00 82.94 122 LYS A C 1
ATOM 971 O O . LYS A 1 122 ? -2.691 16.761 3.666 1.00 82.94 122 LYS A O 1
ATOM 976 N N . GLU A 1 123 ? -3.398 15.805 5.587 1.00 82.62 123 GLU A N 1
ATOM 977 C CA . GLU A 1 123 ? -2.585 14.584 5.502 1.00 82.62 123 GLU A CA 1
ATOM 978 C C . GLU A 1 123 ? -2.950 13.786 4.237 1.00 82.62 123 GLU A C 1
ATOM 980 O O . GLU A 1 123 ? -2.089 13.505 3.392 1.00 82.62 123 GLU A O 1
ATOM 985 N N . TRP A 1 124 ? -4.245 13.536 4.011 1.00 87.06 124 TRP A N 1
ATOM 986 C CA . TRP A 1 124 ? -4.722 12.879 2.788 1.00 87.06 124 TRP A CA 1
ATOM 987 C C . TRP A 1 124 ? -4.454 13.692 1.523 1.00 87.06 124 TRP A C 1
ATOM 989 O O . TRP A 1 124 ? -4.110 13.122 0.479 1.00 87.06 124 TRP A O 1
ATOM 999 N N . SER A 1 125 ? -4.551 15.021 1.595 1.00 87.69 125 SER A N 1
ATOM 1000 C CA . SER A 1 125 ? -4.221 15.902 0.472 1.00 87.69 125 SER A CA 1
ATOM 1001 C C . SER A 1 125 ? -2.741 15.831 0.100 1.00 87.69 125 SER A C 1
ATOM 1003 O O . SER A 1 125 ? -2.400 15.877 -1.083 1.00 87.69 125 SER A O 1
ATOM 1005 N N . GLN A 1 126 ? -1.832 15.713 1.071 1.00 88.50 126 GLN A N 1
ATOM 1006 C CA . GLN A 1 126 ? -0.403 15.544 0.798 1.00 88.50 126 GLN A CA 1
ATOM 1007 C C . GLN A 1 126 ? -0.118 14.213 0.100 1.00 88.50 126 GLN A C 1
ATOM 1009 O O . GLN A 1 126 ? 0.543 14.208 -0.943 1.00 88.50 126 GLN A O 1
ATOM 1014 N N . ILE A 1 127 ? -0.685 13.115 0.606 1.00 89.81 127 ILE A N 1
ATOM 1015 C CA . ILE A 1 127 ? -0.568 11.785 -0.010 1.00 89.81 127 ILE A CA 1
ATOM 1016 C C . ILE A 1 127 ? -1.117 11.807 -1.443 1.00 89.81 127 ILE A C 1
ATOM 1018 O O . ILE A 1 127 ? -0.457 11.348 -2.379 1.00 89.81 127 ILE A O 1
ATOM 1022 N N . SER A 1 128 ? -2.295 12.403 -1.638 1.00 89.38 128 SER A N 1
ATOM 1023 C CA . SER A 1 128 ? -2.946 12.503 -2.948 1.00 89.38 128 SER A CA 1
ATOM 1024 C C . SER A 1 128 ? -2.122 13.325 -3.939 1.00 89.38 128 SER A C 1
ATOM 1026 O O . SER A 1 128 ? -1.920 12.898 -5.078 1.00 89.38 128 SER A O 1
ATOM 1028 N N . ARG A 1 129 ? -1.577 14.476 -3.517 1.00 89.25 129 ARG A N 1
ATOM 1029 C CA . ARG A 1 129 ? -0.680 15.295 -4.352 1.00 89.25 129 ARG A CA 1
ATOM 1030 C C . ARG A 1 129 ? 0.564 14.518 -4.767 1.00 89.25 129 ARG A C 1
ATOM 1032 O O . ARG A 1 129 ? 0.907 14.521 -5.951 1.00 89.25 129 ARG A O 1
ATOM 1039 N N . MET A 1 130 ? 1.206 13.825 -3.826 1.00 87.50 130 MET A N 1
ATOM 1040 C CA . MET A 1 130 ? 2.385 13.007 -4.108 1.00 87.50 130 MET A CA 1
ATOM 1041 C C . MET A 1 130 ? 2.061 11.914 -5.133 1.00 87.50 130 MET A C 1
ATOM 1043 O O . MET A 1 130 ? 2.719 11.821 -6.174 1.00 87.50 130 MET A O 1
ATOM 1047 N N . HIS A 1 131 ? 0.983 11.158 -4.905 1.00 86.69 131 HIS A N 1
ATOM 1048 C CA . HIS A 1 131 ? 0.530 10.097 -5.804 1.00 86.69 131 HIS A CA 1
ATOM 1049 C C . HIS A 1 131 ? 0.227 10.614 -7.220 1.00 86.69 131 HIS A C 1
ATOM 1051 O O . HIS A 1 131 ? 0.664 10.021 -8.213 1.00 86.69 131 HIS A O 1
ATOM 1057 N N . ASN A 1 132 ? -0.485 11.738 -7.317 1.00 87.31 132 ASN A N 1
ATOM 1058 C CA . ASN A 1 132 ? -0.870 12.344 -8.589 1.00 87.31 132 ASN A CA 1
ATOM 1059 C C . ASN A 1 132 ? 0.338 12.881 -9.359 1.00 87.31 132 ASN A C 1
ATOM 1061 O O . ASN A 1 132 ? 0.419 12.683 -10.572 1.00 87.31 132 ASN A O 1
ATOM 1065 N N . SER A 1 133 ? 1.315 13.482 -8.672 1.00 86.50 133 SER A N 1
ATOM 1066 C CA . SER A 1 133 ? 2.538 13.981 -9.315 1.00 86.50 133 SER A CA 1
ATOM 1067 C C . SER A 1 133 ? 3.291 12.866 -10.057 1.00 86.50 133 SER A C 1
ATOM 1069 O O . SER A 1 133 ? 3.796 13.058 -11.164 1.00 86.50 133 SER A O 1
ATOM 1071 N N . MET A 1 134 ? 3.295 11.651 -9.500 1.00 87.50 134 MET A N 1
ATOM 1072 C CA . MET A 1 134 ? 3.990 10.504 -10.079 1.00 87.50 134 MET A CA 1
ATOM 1073 C C . MET A 1 134 ? 3.202 9.788 -11.181 1.00 87.50 134 MET A C 1
ATOM 1075 O O . MET A 1 134 ? 3.789 8.980 -11.909 1.00 87.50 134 MET A O 1
ATOM 1079 N N . ALA A 1 135 ? 1.899 10.054 -11.324 1.00 88.44 135 ALA A N 1
ATOM 1080 C CA . ALA A 1 135 ? 0.999 9.257 -12.155 1.00 88.44 135 ALA A CA 1
ATOM 1081 C C . ALA A 1 135 ? 1.472 9.155 -13.613 1.00 88.44 135 ALA A C 1
ATOM 1083 O O . ALA A 1 135 ? 1.615 8.054 -14.143 1.00 88.44 135 ALA A O 1
ATOM 1084 N N . ALA A 1 136 ? 1.832 10.282 -14.234 1.00 89.44 136 ALA A N 1
ATOM 1085 C CA . ALA A 1 136 ? 2.289 10.308 -15.623 1.00 89.44 136 ALA A CA 1
ATOM 1086 C C . ALA A 1 136 ? 3.573 9.483 -15.844 1.00 89.44 136 ALA A C 1
ATOM 1088 O O . ALA A 1 136 ? 3.694 8.750 -16.831 1.00 89.44 136 ALA A O 1
ATOM 1089 N N . PHE A 1 137 ? 4.535 9.570 -14.917 1.00 90.81 137 PHE A N 1
ATOM 1090 C CA . PHE A 1 137 ? 5.771 8.788 -14.995 1.00 90.81 137 PHE A CA 1
ATOM 1091 C C . PHE A 1 137 ? 5.507 7.296 -14.783 1.00 90.81 137 PHE A C 1
ATOM 1093 O O . PHE A 1 137 ? 6.020 6.464 -15.543 1.00 90.81 137 PHE A O 1
ATOM 1100 N N . ARG A 1 138 ? 4.710 6.959 -13.762 1.00 91.31 138 ARG A N 1
ATOM 1101 C CA . ARG A 1 138 ? 4.307 5.588 -13.443 1.00 91.31 138 ARG A CA 1
ATOM 1102 C C . ARG A 1 138 ? 3.636 4.946 -14.650 1.00 91.31 138 ARG A C 1
ATOM 1104 O O . ARG A 1 138 ? 4.090 3.898 -15.101 1.00 91.31 138 ARG A O 1
ATOM 1111 N N . ASP A 1 139 ? 2.629 5.600 -15.216 1.00 92.00 139 ASP A N 1
ATOM 1112 C CA . ASP A 1 139 ? 1.830 5.043 -16.305 1.00 92.00 139 ASP A CA 1
ATOM 1113 C C . ASP A 1 139 ? 2.669 4.842 -17.568 1.00 92.00 139 ASP A C 1
ATOM 1115 O O . ASP A 1 139 ? 2.664 3.767 -18.173 1.00 92.00 139 ASP A O 1
ATOM 1119 N N . LYS A 1 140 ? 3.502 5.828 -17.924 1.00 91.19 140 LYS A N 1
ATOM 1120 C CA . LYS A 1 1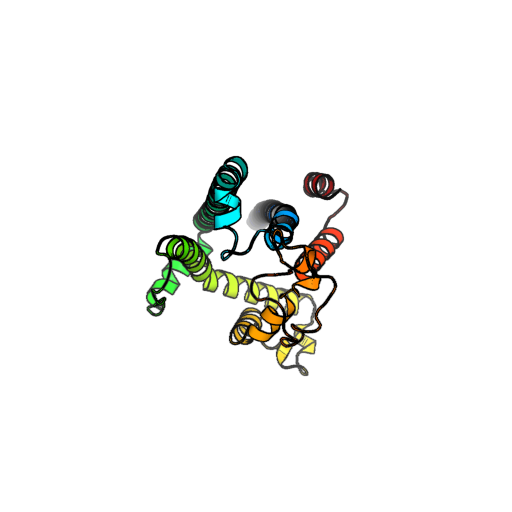40 ? 4.452 5.698 -19.037 1.00 91.19 140 LYS A CA 1
ATOM 1121 C C . LYS A 1 140 ? 5.425 4.535 -18.829 1.00 91.19 140 LYS A C 1
ATOM 1123 O O . LYS A 1 140 ? 5.724 3.807 -19.779 1.00 91.19 140 LYS A O 1
ATOM 1128 N N . SER A 1 141 ? 5.928 4.361 -17.609 1.00 91.50 141 SER A N 1
ATOM 1129 C CA . SER A 1 141 ? 6.884 3.304 -17.272 1.00 91.50 141 SER A CA 1
ATOM 1130 C C . SER A 1 141 ? 6.239 1.919 -17.306 1.00 91.50 141 SER A C 1
ATOM 1132 O O . SER A 1 141 ? 6.792 1.016 -17.936 1.00 91.50 141 SER A O 1
ATOM 1134 N N . ILE A 1 142 ? 5.056 1.759 -16.706 1.00 91.50 142 ILE A N 1
ATOM 1135 C CA . ILE A 1 142 ? 4.290 0.505 -16.709 1.00 91.50 142 ILE A CA 1
ATOM 1136 C C . ILE A 1 142 ? 3.943 0.102 -18.142 1.00 91.50 142 ILE A C 1
ATOM 1138 O O . ILE A 1 142 ? 4.256 -1.013 -18.556 1.00 91.50 142 ILE A O 1
ATOM 1142 N N . ASN A 1 143 ? 3.387 1.017 -18.939 1.00 90.81 143 ASN A N 1
ATOM 1143 C CA . ASN A 1 143 ? 2.991 0.718 -20.317 1.00 90.81 143 ASN A CA 1
ATOM 1144 C C . ASN A 1 143 ? 4.203 0.373 -21.196 1.00 90.81 143 ASN A C 1
ATOM 1146 O O . ASN A 1 143 ? 4.132 -0.516 -22.047 1.00 90.81 143 ASN A O 1
ATOM 1150 N N . LYS A 1 144 ? 5.354 1.024 -20.971 1.00 91.25 144 LYS A N 1
ATOM 1151 C CA . LYS A 1 144 ? 6.610 0.656 -21.639 1.00 91.25 144 LYS A CA 1
ATOM 1152 C C . LYS A 1 144 ? 7.006 -0.784 -21.310 1.00 91.25 144 LYS A C 1
ATOM 1154 O O . LYS A 1 144 ? 7.288 -1.550 -22.231 1.00 91.25 144 LYS A O 1
ATOM 1159 N N . TRP A 1 145 ? 7.025 -1.158 -20.031 1.00 90.25 145 TRP A N 1
ATOM 1160 C CA . TRP A 1 145 ? 7.415 -2.508 -19.617 1.00 90.25 145 TRP A CA 1
ATOM 1161 C C . TRP A 1 145 ? 6.411 -3.571 -20.058 1.00 90.25 145 TRP A C 1
ATOM 1163 O O . TRP A 1 145 ? 6.830 -4.611 -20.555 1.00 90.25 145 TRP A O 1
ATOM 1173 N N . GLN A 1 146 ? 5.111 -3.281 -20.015 1.00 88.25 146 GLN A N 1
ATOM 1174 C CA . GLN A 1 146 ? 4.077 -4.135 -20.600 1.00 88.25 146 GLN A CA 1
ATOM 1175 C C . GLN A 1 146 ? 4.380 -4.442 -22.073 1.00 88.25 146 GLN A C 1
ATOM 1177 O O . GLN A 1 146 ? 4.410 -5.607 -22.471 1.00 88.25 146 GLN A O 1
ATOM 1182 N N . ARG A 1 147 ? 4.633 -3.410 -22.889 1.00 86.81 147 ARG A N 1
ATOM 1183 C CA . ARG A 1 147 ? 4.936 -3.573 -24.321 1.00 86.81 147 ARG A CA 1
ATOM 1184 C C . ARG A 1 147 ? 6.215 -4.384 -24.534 1.00 86.81 147 ARG A C 1
ATOM 1186 O O . ARG A 1 147 ? 6.223 -5.288 -25.365 1.00 86.81 147 ARG A O 1
ATOM 1193 N N . MET A 1 148 ? 7.265 -4.114 -23.759 1.00 86.69 148 MET A N 1
ATOM 1194 C CA . MET A 1 148 ? 8.521 -4.874 -23.823 1.00 86.69 148 MET A CA 1
ATOM 1195 C C . MET A 1 148 ? 8.325 -6.355 -23.482 1.00 86.69 148 MET A C 1
ATOM 1197 O O . MET A 1 148 ? 8.836 -7.220 -24.196 1.00 86.69 148 MET A O 1
ATOM 1201 N N . THR A 1 149 ? 7.551 -6.663 -22.440 1.00 85.44 149 THR A N 1
ATOM 1202 C CA . THR A 1 149 ? 7.224 -8.042 -22.058 1.00 85.44 149 THR A CA 1
ATOM 1203 C C . THR A 1 149 ? 6.423 -8.737 -23.155 1.00 85.44 149 THR A C 1
ATOM 1205 O O . THR A 1 149 ? 6.740 -9.866 -23.524 1.00 85.44 149 THR A O 1
ATOM 1208 N N . GLN A 1 150 ? 5.434 -8.062 -23.747 1.00 82.19 150 GLN A N 1
ATOM 1209 C CA . GLN A 1 150 ? 4.625 -8.617 -24.840 1.00 82.19 150 GLN A CA 1
ATOM 1210 C C . GLN A 1 150 ? 5.441 -8.928 -26.100 1.00 82.19 150 GLN A C 1
ATOM 1212 O O . GLN A 1 150 ? 5.183 -9.934 -26.760 1.00 82.19 150 GLN A O 1
ATOM 1217 N N . VAL A 1 151 ? 6.412 -8.074 -26.439 1.00 82.69 151 VAL A N 1
ATOM 1218 C CA . VAL A 1 151 ? 7.325 -8.304 -27.568 1.00 82.69 151 VAL A CA 1
ATOM 1219 C C . VAL A 1 151 ? 8.250 -9.483 -27.271 1.00 82.69 151 VAL A C 1
ATOM 1221 O O . VAL A 1 151 ? 8.367 -10.386 -28.092 1.00 82.69 151 VAL A O 1
ATOM 1224 N N . THR A 1 152 ? 8.855 -9.514 -26.082 1.00 83.44 152 THR A N 1
ATOM 1225 C CA . THR A 1 152 ? 9.822 -10.554 -25.687 1.00 83.44 152 THR A CA 1
ATOM 1226 C C . THR A 1 152 ? 9.187 -11.943 -25.590 1.00 83.44 152 THR A C 1
ATOM 1228 O O . THR A 1 152 ? 9.789 -12.930 -25.997 1.00 83.44 152 THR A O 1
ATOM 1231 N N . THR A 1 153 ? 7.959 -12.031 -25.076 1.00 80.69 153 THR A N 1
ATOM 1232 C CA . THR A 1 153 ? 7.230 -13.303 -24.891 1.00 80.69 153 THR A CA 1
ATOM 1233 C C . THR A 1 153 ? 6.503 -13.786 -26.147 1.00 80.69 153 THR A C 1
ATOM 1235 O O . THR A 1 153 ? 5.892 -14.850 -26.130 1.00 80.69 153 THR A O 1
ATOM 1238 N N . GLY A 1 154 ? 6.505 -13.002 -27.231 1.00 71.19 154 GLY A N 1
ATOM 1239 C CA . GLY A 1 154 ? 5.733 -13.300 -28.440 1.00 71.19 154 GLY A CA 1
ATOM 1240 C C . GLY A 1 154 ? 4.215 -13.130 -28.281 1.00 71.19 154 GLY A C 1
ATOM 1241 O O . GLY A 1 154 ? 3.480 -13.288 -29.256 1.00 71.19 154 GLY A O 1
ATOM 1242 N N . ALA A 1 155 ? 3.723 -12.738 -27.099 1.00 69.12 155 ALA A N 1
ATOM 1243 C CA . ALA A 1 155 ? 2.302 -12.504 -26.834 1.00 69.12 155 ALA A CA 1
ATOM 1244 C C . ALA A 1 155 ? 1.697 -11.412 -27.739 1.00 69.12 155 ALA A C 1
ATOM 1246 O O . ALA A 1 155 ? 0.499 -11.426 -28.019 1.00 69.12 155 ALA A O 1
ATOM 1247 N N . ALA A 1 156 ? 2.524 -10.498 -28.261 1.00 61.75 156 ALA A N 1
ATOM 1248 C CA . ALA A 1 156 ? 2.113 -9.514 -29.261 1.00 61.75 156 ALA A CA 1
ATOM 1249 C C . ALA A 1 156 ? 1.558 -10.145 -30.558 1.00 61.75 156 ALA A C 1
ATOM 1251 O O . ALA A 1 156 ? 0.680 -9.552 -31.179 1.00 61.75 156 ALA A O 1
ATOM 1252 N N . ALA A 1 157 ? 2.001 -11.350 -30.939 1.00 60.12 157 ALA A N 1
ATOM 1253 C CA . ALA A 1 157 ? 1.524 -12.061 -32.132 1.00 60.12 157 ALA A CA 1
ATOM 1254 C C . ALA A 1 157 ? 0.161 -12.760 -31.930 1.00 60.12 157 ALA A C 1
ATOM 1256 O O . ALA A 1 157 ? -0.513 -13.098 -32.899 1.00 60.12 157 ALA A O 1
ATOM 1257 N N . ILE A 1 158 ? -0.275 -12.943 -30.677 1.00 61.34 158 ILE A N 1
ATOM 1258 C CA . ILE A 1 158 ? -1.520 -13.641 -30.295 1.00 61.34 158 ILE A CA 1
ATOM 1259 C C . ILE A 1 158 ? -2.714 -12.655 -30.203 1.00 61.34 158 ILE A C 1
ATOM 1261 O O . ILE A 1 158 ? -3.876 -13.056 -30.117 1.00 61.34 158 ILE A O 1
ATOM 1265 N N . LYS A 1 159 ? -2.449 -11.342 -30.293 1.00 55.09 159 LYS A N 1
ATOM 1266 C CA . LYS A 1 159 ? -3.377 -10.218 -30.033 1.00 55.09 159 LYS A CA 1
ATOM 1267 C C . LYS A 1 159 ? -4.604 -10.081 -30.944 1.00 55.09 159 LYS A C 1
ATOM 1269 O O . LYS A 1 159 ? -5.461 -9.241 -30.676 1.00 55.09 159 LYS A O 1
ATOM 1274 N N . GLY A 1 160 ? -4.744 -10.893 -31.990 1.00 54.16 160 GLY A N 1
ATOM 1275 C CA . GLY A 1 160 ? -5.849 -10.765 -32.946 1.00 54.16 160 GLY A CA 1
ATOM 1276 C C . GLY A 1 160 ? -7.256 -11.037 -32.386 1.00 54.16 160 GLY A C 1
ATOM 1277 O O . GLY A 1 160 ? -8.224 -10.765 -33.086 1.00 54.16 160 GLY A O 1
ATOM 1278 N N . LYS A 1 161 ? -7.405 -11.583 -31.165 1.00 54.75 161 LYS A N 1
ATOM 1279 C CA . LYS A 1 161 ? -8.695 -12.127 -30.685 1.00 54.75 161 LYS A CA 1
ATOM 1280 C C . LYS A 1 161 ? -9.275 -11.547 -29.387 1.00 54.75 161 LYS A C 1
ATOM 1282 O O . LYS A 1 161 ? -10.406 -11.898 -29.073 1.00 54.75 161 LYS A O 1
ATOM 1287 N N . LEU A 1 162 ? -8.590 -10.669 -28.643 1.00 57.41 162 LEU A N 1
ATOM 1288 C CA . LEU A 1 162 ? -9.126 -10.175 -27.361 1.00 57.41 162 LEU A CA 1
ATOM 1289 C C . LEU A 1 162 ? -8.802 -8.692 -27.088 1.00 57.41 162 LEU A C 1
ATOM 1291 O O . LEU A 1 162 ? -7.643 -8.308 -26.941 1.00 57.41 162 LEU A O 1
ATOM 1295 N N . HIS A 1 163 ? -9.843 -7.861 -26.968 1.00 58.94 163 HIS A N 1
ATOM 1296 C CA . HIS A 1 163 ? -9.744 -6.399 -26.825 1.00 58.94 163 HIS A CA 1
ATOM 1297 C C . HIS A 1 163 ? -9.001 -5.947 -25.550 1.00 58.94 163 HIS A C 1
ATOM 1299 O O . HIS A 1 163 ? -8.272 -4.958 -25.580 1.00 58.94 163 HIS A O 1
ATOM 1305 N N . ALA A 1 164 ? -9.114 -6.698 -24.447 1.00 54.25 164 ALA A N 1
ATOM 1306 C CA . ALA A 1 164 ? -8.424 -6.399 -23.186 1.00 54.25 164 ALA A CA 1
ATOM 1307 C C . ALA A 1 164 ? -6.885 -6.469 -23.301 1.00 54.25 164 ALA A C 1
ATOM 1309 O O . ALA A 1 164 ? -6.177 -5.723 -22.635 1.00 54.25 164 ALA A O 1
ATOM 1310 N N . PHE A 1 165 ? -6.340 -7.289 -24.209 1.00 57.69 165 PHE A N 1
ATOM 1311 C CA . PHE A 1 165 ? -4.888 -7.383 -24.432 1.00 57.69 165 PHE A CA 1
ATOM 1312 C C . PHE A 1 165 ? -4.329 -6.255 -25.321 1.00 57.69 165 PHE A C 1
ATOM 1314 O O . PHE A 1 165 ? -3.107 -6.104 -25.452 1.00 57.69 165 PHE A O 1
ATOM 1321 N N . ASN A 1 166 ? -5.212 -5.448 -25.915 1.00 67.00 166 ASN A N 1
ATOM 1322 C CA . ASN A 1 166 ? -4.855 -4.325 -26.780 1.00 67.00 166 ASN A CA 1
ATOM 1323 C C . ASN A 1 166 ? -4.828 -2.979 -26.045 1.00 67.00 166 ASN A C 1
ATOM 1325 O O . ASN A 1 166 ? -4.391 -1.992 -26.632 1.00 67.00 166 ASN A O 1
ATOM 1329 N N . GLN A 1 167 ? -5.238 -2.937 -24.775 1.00 80.12 167 GLN A N 1
ATOM 1330 C CA . GLN A 1 167 ? -5.197 -1.730 -23.955 1.00 80.12 167 GLN A CA 1
ATOM 1331 C C . GLN A 1 167 ? -3.977 -1.716 -23.027 1.00 80.12 167 GLN A C 1
ATOM 1333 O O . GLN A 1 167 ? -3.565 -2.738 -22.472 1.00 80.12 167 GLN A O 1
ATOM 1338 N N . ASP A 1 168 ? -3.409 -0.527 -22.852 1.00 86.81 168 ASP A N 1
ATOM 1339 C CA . ASP A 1 168 ? -2.370 -0.254 -21.860 1.00 86.81 168 ASP A CA 1
ATOM 1340 C C . ASP A 1 168 ? -2.918 -0.529 -20.439 1.00 86.81 168 ASP A C 1
ATOM 1342 O O . ASP A 1 168 ? -4.056 -0.159 -20.138 1.00 86.81 168 ASP A O 1
ATOM 1346 N N . ILE A 1 169 ? -2.128 -1.163 -19.563 1.00 87.94 169 ILE A N 1
ATOM 1347 C CA . ILE A 1 169 ? -2.553 -1.545 -18.198 1.00 87.94 169 ILE A CA 1
ATOM 1348 C C . ILE A 1 169 ? -3.060 -0.329 -17.420 1.00 87.94 169 ILE A C 1
ATOM 1350 O O . ILE A 1 169 ? -4.107 -0.413 -16.783 1.00 87.94 169 ILE A O 1
ATOM 1354 N N . SER A 1 170 ? -2.387 0.822 -17.524 1.00 90.25 170 SER A N 1
ATOM 1355 C CA . SER A 1 170 ? -2.833 2.047 -16.846 1.00 90.25 170 SER A CA 1
ATOM 1356 C C . SER A 1 170 ? -4.245 2.474 -17.254 1.00 90.25 170 SER A C 1
ATOM 1358 O O . SER A 1 170 ? -5.005 2.932 -16.410 1.00 90.25 170 SER A O 1
ATOM 1360 N N . HIS A 1 171 ? -4.636 2.278 -18.520 1.00 89.62 171 HIS A N 1
ATOM 1361 C CA . HIS A 1 171 ? -5.996 2.587 -18.970 1.00 89.62 171 HIS A CA 1
ATOM 1362 C C . HIS A 1 171 ? -7.021 1.591 -18.425 1.00 89.62 171 HIS A C 1
ATOM 1364 O O . HIS A 1 171 ? -8.133 1.994 -18.095 1.00 89.62 171 HIS A O 1
ATOM 1370 N N . GLN A 1 172 ? -6.657 0.311 -18.312 1.00 89.31 172 GLN A N 1
ATOM 1371 C CA . GLN A 1 172 ? -7.529 -0.707 -17.721 1.00 89.31 172 GLN A CA 1
ATOM 1372 C C . GLN A 1 172 ? -7.777 -0.415 -16.239 1.00 89.31 172 GLN A C 1
ATOM 1374 O O . GLN A 1 172 ? -8.924 -0.414 -15.799 1.00 89.31 172 GLN A O 1
ATOM 1379 N N . VAL A 1 173 ? -6.713 -0.085 -15.499 1.00 89.50 173 VAL A N 1
ATOM 1380 C CA . VAL A 1 173 ? -6.808 0.327 -14.093 1.00 89.50 173 VAL A CA 1
ATOM 1381 C C . VAL A 1 173 ? -7.651 1.595 -13.972 1.00 89.50 173 VAL A C 1
ATOM 1383 O O . VAL A 1 173 ? -8.610 1.604 -13.212 1.00 89.50 173 VAL A O 1
ATOM 1386 N N . ALA A 1 174 ? -7.375 2.637 -14.762 1.00 89.44 174 ALA A N 1
ATOM 1387 C CA . ALA A 1 174 ? -8.146 3.880 -14.719 1.00 89.44 174 ALA A CA 1
ATOM 1388 C C . ALA A 1 174 ? -9.633 3.667 -15.047 1.00 89.44 174 ALA A C 1
ATOM 1390 O O . ALA A 1 174 ? -10.490 4.267 -14.408 1.00 89.44 174 ALA A O 1
ATOM 1391 N N . ALA A 1 175 ? -9.956 2.806 -16.018 1.00 89.62 175 ALA A N 1
ATOM 1392 C CA . ALA A 1 175 ? -11.338 2.472 -16.351 1.00 89.62 175 ALA A CA 1
ATOM 1393 C C . ALA A 1 175 ? -12.044 1.742 -15.202 1.00 89.62 175 ALA A C 1
ATOM 1395 O O . ALA A 1 175 ? -13.199 2.050 -14.921 1.00 89.62 175 ALA A O 1
ATOM 1396 N N . TYR A 1 176 ? -11.350 0.822 -14.527 1.00 87.38 176 TYR A N 1
ATOM 1397 C CA . TYR A 1 176 ? -11.876 0.130 -13.352 1.00 87.38 176 TYR A CA 1
ATOM 1398 C C . TYR A 1 176 ? -12.085 1.082 -12.167 1.00 87.38 176 TYR A C 1
ATOM 1400 O O . TYR A 1 176 ? -13.121 1.043 -11.514 1.00 87.38 176 TYR A O 1
ATOM 1408 N N . MET A 1 177 ? -11.142 2.000 -11.947 1.00 88.62 177 MET A N 1
ATOM 1409 C CA . MET A 1 177 ? -11.189 2.988 -10.864 1.00 88.62 177 MET A CA 1
ATOM 1410 C C . MET A 1 177 ? -12.243 4.090 -11.060 1.00 88.62 177 MET A C 1
ATOM 1412 O O . MET A 1 177 ? -12.452 4.874 -10.141 1.00 88.62 177 MET A O 1
ATOM 1416 N N . ARG A 1 178 ? -12.926 4.168 -12.215 1.00 90.12 178 ARG A N 1
ATOM 1417 C CA . ARG A 1 178 ? -14.068 5.089 -12.400 1.00 90.12 178 ARG A CA 1
ATOM 1418 C C . ARG A 1 178 ? -15.266 4.724 -11.528 1.00 90.12 178 ARG A C 1
ATOM 1420 O O . ARG A 1 178 ? -16.011 5.615 -11.143 1.00 90.12 178 ARG A O 1
ATOM 1427 N N . ASP A 1 179 ? -15.449 3.436 -11.255 1.00 91.50 179 ASP A N 1
ATOM 1428 C CA . ASP A 1 179 ? -16.471 2.920 -10.345 1.00 91.50 179 ASP A CA 1
ATOM 1429 C C . ASP A 1 179 ? -15.858 1.791 -9.498 1.00 91.50 179 ASP A C 1
ATOM 1431 O O . ASP A 1 179 ? -16.000 0.602 -9.814 1.00 91.50 179 ASP A O 1
ATOM 1435 N N . PRO A 1 180 ? -15.132 2.145 -8.420 1.00 89.81 180 PRO A N 1
ATOM 1436 C CA . PRO A 1 180 ? -14.494 1.166 -7.556 1.00 89.81 180 PRO A CA 1
ATOM 1437 C C . PRO A 1 180 ? -15.489 0.511 -6.592 1.00 89.81 180 PRO A C 1
ATOM 1439 O O . PRO A 1 180 ? -15.076 -0.333 -5.798 1.00 89.81 180 PRO A O 1
ATOM 1442 N N . SER A 1 181 ? -16.788 0.843 -6.629 1.00 89.81 181 SER A N 1
ATOM 1443 C CA . SER A 1 181 ? -17.752 0.389 -5.620 1.00 89.81 181 SER A CA 1
ATOM 1444 C C . SER A 1 181 ? -17.813 -1.130 -5.510 1.00 89.81 181 SER A C 1
ATOM 1446 O O . SER A 1 181 ? -17.941 -1.661 -4.413 1.00 89.81 181 SER A O 1
ATOM 1448 N N . ARG A 1 182 ? -17.669 -1.860 -6.623 1.00 88.75 182 ARG A N 1
ATOM 1449 C CA . ARG A 1 182 ? -17.625 -3.330 -6.577 1.00 88.75 182 ARG A CA 1
ATOM 1450 C C . ARG A 1 182 ? -16.403 -3.854 -5.818 1.00 88.75 182 ARG A C 1
ATOM 1452 O O . ARG A 1 182 ? -16.549 -4.800 -5.057 1.00 88.75 182 ARG A O 1
ATOM 1459 N N . MET A 1 183 ? -15.234 -3.256 -6.038 1.00 88.19 183 MET A N 1
ATOM 1460 C CA . MET A 1 183 ? -13.995 -3.620 -5.345 1.00 88.19 183 MET A CA 1
ATOM 1461 C C . MET A 1 183 ? -14.089 -3.287 -3.858 1.00 88.19 183 MET A C 1
ATOM 1463 O O . MET A 1 183 ? -13.786 -4.135 -3.031 1.00 88.19 183 MET A O 1
ATOM 1467 N N . ILE A 1 184 ? -14.571 -2.085 -3.532 1.00 90.38 184 ILE A N 1
ATOM 1468 C CA . ILE A 1 184 ? -14.747 -1.634 -2.148 1.00 90.38 184 ILE A CA 1
ATOM 1469 C C . ILE A 1 184 ? -15.664 -2.600 -1.391 1.00 90.38 184 ILE A C 1
ATOM 1471 O O . ILE A 1 184 ? -15.269 -3.105 -0.349 1.00 90.38 184 ILE A O 1
ATOM 1475 N N . ARG A 1 185 ? -16.826 -2.956 -1.956 1.00 90.31 185 ARG A N 1
ATOM 1476 C CA . ARG A 1 185 ? -17.743 -3.940 -1.352 1.00 90.31 185 ARG A CA 1
ATOM 1477 C C . ARG A 1 185 ? -17.112 -5.315 -1.141 1.00 90.31 185 ARG A C 1
ATOM 1479 O O . ARG A 1 185 ? -17.426 -5.993 -0.174 1.00 90.31 185 ARG A O 1
ATOM 1486 N N . GLN A 1 186 ? -16.222 -5.735 -2.040 1.00 88.69 186 GLN A N 1
ATOM 1487 C CA . GLN A 1 186 ? -15.489 -6.997 -1.907 1.00 88.69 186 GLN A CA 1
ATOM 1488 C C . GLN A 1 186 ? -14.472 -6.976 -0.763 1.00 88.69 186 GLN A C 1
ATOM 1490 O O . GLN A 1 186 ? -14.214 -8.020 -0.172 1.00 88.69 186 GLN A O 1
ATOM 1495 N N . MET A 1 187 ? -13.901 -5.807 -0.473 1.00 91.38 187 MET A N 1
ATOM 1496 C CA . MET A 1 187 ? -12.962 -5.612 0.630 1.00 91.38 187 MET A CA 1
ATOM 1497 C C . MET A 1 187 ? -13.674 -5.385 1.967 1.00 91.38 187 MET A C 1
ATOM 1499 O O . MET A 1 187 ? -13.047 -5.521 3.008 1.00 91.38 187 MET A O 1
ATOM 1503 N N . GLN A 1 188 ? -14.956 -5.024 1.976 1.00 93.88 188 GLN A N 1
ATOM 1504 C CA . GLN A 1 188 ? -15.673 -4.744 3.217 1.00 93.88 188 GLN A CA 1
ATOM 1505 C C . GLN A 1 188 ? -16.012 -6.027 3.980 1.00 93.88 188 GLN A C 1
ATOM 1507 O O . GLN A 1 188 ? -16.612 -6.965 3.448 1.00 93.88 188 GLN A O 1
ATOM 1512 N N . LEU A 1 189 ? -15.664 -6.054 5.265 1.00 90.81 189 LEU A N 1
ATOM 1513 C CA . LEU A 1 189 ? -15.988 -7.158 6.160 1.00 90.81 189 LEU A CA 1
ATOM 1514 C C . LEU A 1 189 ? -17.363 -6.967 6.788 1.00 90.81 189 LEU A C 1
ATOM 1516 O O . LEU A 1 189 ? -17.803 -5.862 7.086 1.00 90.81 189 LEU A O 1
ATOM 1520 N N . ARG A 1 190 ? -18.037 -8.079 7.078 1.00 88.38 190 ARG A N 1
ATOM 1521 C CA . ARG A 1 190 ? -19.238 -8.054 7.920 1.00 88.38 190 ARG A CA 1
ATOM 1522 C C . ARG A 1 190 ? -18.845 -7.829 9.376 1.00 88.38 190 ARG A C 1
ATOM 1524 O O . ARG A 1 190 ? -17.869 -8.419 9.838 1.00 88.38 190 ARG A O 1
ATOM 1531 N N . ARG A 1 191 ? -19.672 -7.102 10.135 1.00 84.12 191 ARG A N 1
ATOM 1532 C CA . ARG A 1 191 ? -19.493 -6.920 11.590 1.00 84.12 191 ARG A CA 1
ATOM 1533 C C . ARG A 1 191 ? -19.323 -8.243 12.337 1.00 84.12 191 ARG A C 1
ATOM 1535 O O . ARG A 1 191 ? -18.489 -8.345 13.222 1.00 84.12 191 ARG A O 1
ATOM 1542 N N . SER A 1 192 ? -20.051 -9.286 11.937 1.00 82.38 192 SER A N 1
ATOM 1543 C CA . SER A 1 192 ? -19.956 -10.618 12.549 1.00 82.38 192 SER A CA 1
ATOM 1544 C C . SER A 1 192 ? -18.608 -11.317 12.330 1.00 82.38 192 SER A C 1
ATOM 1546 O O . SER A 1 192 ? -18.290 -12.259 13.052 1.00 82.38 192 SER A O 1
ATOM 1548 N N . ALA A 1 193 ? -17.829 -10.908 11.323 1.00 86.25 193 ALA A N 1
ATOM 1549 C CA . ALA A 1 193 ? -16.525 -11.494 11.020 1.00 86.25 193 ALA A CA 1
ATOM 1550 C C . ALA A 1 193 ? -15.403 -10.920 11.900 1.00 86.25 193 ALA A C 1
ATOM 1552 O O . ALA A 1 193 ? -14.337 -11.527 12.002 1.00 86.25 193 ALA A O 1
ATOM 1553 N N . VAL A 1 194 ? -15.633 -9.770 12.546 1.00 88.00 194 VAL A N 1
ATOM 1554 C CA . VAL A 1 194 ? -14.624 -9.060 13.335 1.00 88.00 194 VAL A CA 1
ATOM 1555 C C . VAL A 1 194 ? -15.125 -8.819 14.751 1.00 88.00 194 VAL A C 1
ATOM 1557 O O . VAL A 1 194 ? -16.188 -8.255 14.983 1.00 88.00 194 VAL A O 1
ATOM 1560 N N . LYS A 1 195 ? -14.306 -9.187 15.736 1.00 89.38 195 LYS A N 1
ATOM 1561 C CA . LYS A 1 195 ? -14.574 -8.857 17.135 1.00 89.38 195 LYS A CA 1
ATOM 1562 C C . LYS A 1 195 ? -14.188 -7.401 17.428 1.00 89.38 195 LYS A C 1
ATOM 1564 O O . LYS A 1 195 ? -13.061 -7.147 17.868 1.00 89.38 195 LYS A O 1
ATOM 1569 N N . ILE A 1 196 ? -15.123 -6.485 17.171 1.00 91.19 196 ILE A N 1
ATOM 1570 C CA . ILE A 1 196 ? -15.023 -5.053 17.494 1.00 91.19 196 ILE A CA 1
ATOM 1571 C C . ILE A 1 196 ? -15.169 -4.857 19.006 1.00 91.19 196 ILE A C 1
ATOM 1573 O O . ILE A 1 196 ? -16.110 -5.361 19.623 1.00 91.19 196 ILE A O 1
ATOM 1577 N N . LEU A 1 197 ? -14.242 -4.119 19.610 1.00 88.56 197 LEU A N 1
ATOM 1578 C CA . LEU A 1 197 ? -14.289 -3.786 21.030 1.00 88.56 197 LEU A CA 1
ATOM 1579 C C . LEU A 1 197 ? -15.458 -2.839 21.330 1.00 88.56 197 LEU A C 1
ATOM 1581 O O . LEU A 1 197 ? -15.636 -1.826 20.662 1.00 88.56 197 LEU A O 1
ATOM 1585 N N . GLY A 1 198 ? -16.243 -3.168 22.358 1.00 81.75 198 GLY A N 1
ATOM 1586 C CA . GLY A 1 198 ? -17.400 -2.365 22.764 1.00 81.75 198 GLY A CA 1
ATOM 1587 C C . GLY A 1 198 ? -18.646 -2.544 21.894 1.00 81.75 198 GLY A C 1
ATOM 1588 O O . GLY A 1 198 ? -19.628 -1.838 22.104 1.00 81.75 198 GLY A O 1
ATOM 1589 N N . SER A 1 199 ? -18.641 -3.490 20.948 1.00 77.62 199 SER A N 1
ATOM 1590 C CA . SER A 1 199 ? -19.851 -3.848 20.207 1.00 77.62 199 SER A CA 1
ATOM 1591 C C . SER A 1 199 ? -20.854 -4.575 21.109 1.00 77.62 199 SER A C 1
ATOM 1593 O O . SER A 1 199 ? -20.512 -5.537 21.801 1.00 77.62 199 SER A O 1
ATOM 1595 N N . ALA A 1 200 ? -22.119 -4.146 21.061 1.00 60.06 200 ALA A N 1
ATOM 1596 C CA . ALA A 1 200 ? -23.231 -4.709 21.835 1.00 60.06 200 ALA A CA 1
ATOM 1597 C C . ALA A 1 200 ? -23.510 -6.200 21.545 1.00 60.06 200 ALA A C 1
ATOM 1599 O O . ALA A 1 200 ? -24.242 -6.847 22.297 1.00 60.06 200 ALA A O 1
ATOM 1600 N N . ALA A 1 201 ? -22.889 -6.766 20.503 1.00 54.72 201 ALA A N 1
ATOM 1601 C CA . ALA A 1 201 ? -22.910 -8.196 20.209 1.00 54.72 201 ALA A CA 1
ATOM 1602 C C . ALA A 1 201 ? -22.340 -9.067 21.351 1.00 54.72 201 ALA A C 1
ATOM 1604 O O . ALA A 1 201 ? -22.633 -10.258 21.404 1.00 54.72 201 ALA A O 1
ATOM 1605 N N . GLU A 1 202 ? -21.573 -8.500 22.293 1.00 48.84 202 GLU A N 1
ATOM 1606 C CA . GLU A 1 202 ? -21.138 -9.226 23.498 1.00 48.84 202 GLU A CA 1
ATOM 1607 C C . GLU A 1 202 ? -22.213 -9.320 24.603 1.00 48.84 202 GLU A C 1
ATOM 1609 O O . GLU A 1 202 ? -22.031 -10.090 25.544 1.00 48.84 202 GLU A O 1
ATOM 1614 N N . VAL A 1 203 ? -23.337 -8.591 24.507 1.00 45.28 203 VAL A N 1
ATOM 1615 C CA . VAL A 1 203 ? -24.329 -8.493 25.601 1.00 45.28 203 VAL A CA 1
ATOM 1616 C C . VAL A 1 203 ? -25.650 -9.217 25.311 1.00 45.28 203 VAL A C 1
ATOM 1618 O O . VAL A 1 203 ? -26.289 -9.674 26.254 1.00 45.28 203 VAL A O 1
ATOM 1621 N N . ASN A 1 204 ? -26.054 -9.420 24.051 1.00 37.03 204 ASN A N 1
ATOM 1622 C CA . ASN A 1 204 ? -27.368 -10.000 23.737 1.00 37.03 204 ASN A CA 1
ATOM 1623 C C . ASN A 1 204 ? -27.296 -11.182 22.762 1.00 37.03 204 ASN A C 1
ATOM 1625 O O . ASN A 1 204 ? -27.276 -11.018 21.548 1.00 37.03 204 ASN A O 1
ATOM 1629 N N . ASN A 1 205 ? -27.400 -12.396 23.308 1.00 41.19 205 ASN A N 1
ATOM 1630 C CA . ASN A 1 205 ? -27.681 -13.633 22.567 1.00 41.19 205 ASN A CA 1
ATOM 1631 C C . ASN A 1 205 ? -29.172 -13.756 22.162 1.00 41.19 205 ASN A C 1
ATOM 1633 O O . ASN A 1 205 ? -29.730 -14.854 22.149 1.00 41.19 205 ASN A O 1
ATOM 1637 N N . SER A 1 206 ? -29.858 -12.646 21.869 1.00 42.72 206 SER A N 1
ATOM 1638 C CA . SER A 1 206 ? -31.277 -12.674 21.496 1.00 42.72 206 SER A CA 1
ATOM 1639 C C . SER A 1 206 ? -31.763 -11.359 20.879 1.00 42.72 206 SER A C 1
ATOM 1641 O O . SER A 1 206 ? -32.244 -10.497 21.608 1.00 42.72 206 SER A O 1
ATOM 1643 N N . SER A 1 207 ? -31.703 -11.237 19.550 1.00 35.12 207 SER A N 1
ATOM 1644 C CA . SER A 1 207 ? -32.740 -10.578 18.731 1.00 35.12 207 SER A CA 1
ATOM 1645 C C . SER A 1 207 ? -32.341 -10.572 17.251 1.00 35.12 207 SER A C 1
ATOM 1647 O O . SER A 1 207 ? -31.311 -10.022 16.877 1.00 35.12 207 SER A O 1
ATOM 1649 N N . ASN A 1 208 ? -33.184 -11.193 16.425 1.00 43.34 208 ASN A N 1
ATOM 1650 C CA . ASN A 1 208 ? -33.108 -11.307 14.965 1.00 43.34 208 ASN A CA 1
ATOM 1651 C C . ASN A 1 208 ? -33.369 -9.974 14.236 1.00 43.34 208 ASN A C 1
ATOM 1653 O O . ASN A 1 208 ? -34.301 -9.896 13.441 1.00 43.34 208 ASN A O 1
ATOM 1657 N N . GLU A 1 209 ? -32.590 -8.926 14.482 1.00 42.72 209 GLU A N 1
ATOM 1658 C CA . GLU A 1 209 ? -32.745 -7.659 13.756 1.00 42.72 209 GLU A CA 1
ATOM 1659 C C . GLU A 1 209 ? -31.384 -6.991 13.543 1.00 42.72 209 GLU A C 1
ATOM 1661 O O . GLU A 1 209 ? -30.983 -6.157 14.336 1.00 42.72 209 GLU A O 1
ATOM 1666 N N . GLU A 1 210 ? -30.657 -7.409 12.502 1.00 43.19 210 GLU A N 1
ATOM 1667 C CA . GLU A 1 210 ? -29.734 -6.571 11.704 1.00 43.19 210 GLU A CA 1
ATOM 1668 C C . GLU A 1 210 ? -29.198 -7.388 10.507 1.00 43.19 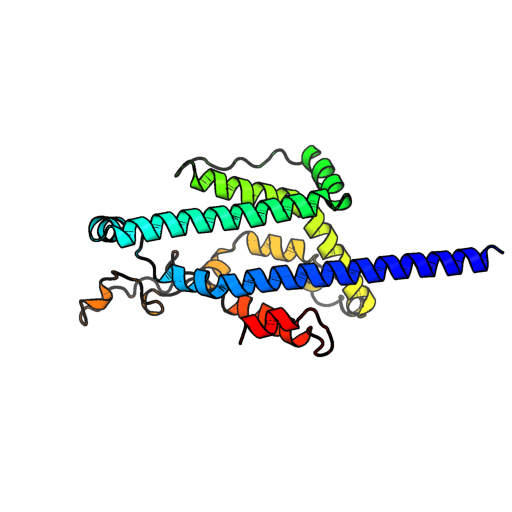210 GLU A C 1
ATOM 1670 O O . GLU A 1 210 ? -28.013 -7.448 10.198 1.00 43.19 210 GLU A O 1
ATOM 1675 N N . GLU A 1 211 ? -30.108 -8.071 9.808 1.00 44.38 211 GLU A N 1
ATOM 1676 C CA . GLU A 1 211 ? -29.837 -8.720 8.521 1.00 44.38 211 GLU A CA 1
ATOM 1677 C C . GLU A 1 211 ? -30.455 -7.864 7.401 1.00 44.38 211 GLU A C 1
ATOM 1679 O O . GLU A 1 211 ? -31.307 -8.310 6.640 1.00 44.38 211 GLU A O 1
ATOM 1684 N N . THR A 1 212 ? -30.103 -6.575 7.345 1.00 42.69 212 THR A N 1
ATOM 1685 C CA . THR A 1 212 ? -30.651 -5.630 6.346 1.00 42.69 212 THR A CA 1
ATOM 1686 C C . THR A 1 212 ? -29.613 -5.024 5.409 1.00 42.69 212 THR A C 1
ATOM 1688 O O . THR A 1 212 ? -29.992 -4.402 4.419 1.00 42.69 212 THR A O 1
ATOM 1691 N N . HIS A 1 213 ? -28.325 -5.304 5.602 1.00 48.69 213 HIS A N 1
ATOM 1692 C CA . HIS A 1 213 ? -27.308 -5.030 4.593 1.00 48.69 213 HIS A CA 1
ATOM 1693 C C . HIS A 1 213 ? -26.610 -6.338 4.223 1.00 48.69 213 HIS A C 1
ATOM 1695 O O . HIS A 1 213 ? -25.800 -6.875 4.967 1.00 48.69 213 HIS A O 1
ATOM 1701 N N . ALA A 1 214 ? -26.947 -6.882 3.048 1.00 57.59 214 ALA A N 1
ATOM 1702 C CA . ALA A 1 214 ? -26.168 -7.965 2.441 1.00 57.59 214 ALA A CA 1
ATOM 1703 C C . ALA A 1 214 ? -24.713 -7.532 2.146 1.00 57.59 214 ALA A C 1
ATOM 1705 O O . ALA A 1 214 ? -23.847 -8.389 1.941 1.00 57.59 214 ALA A O 1
ATOM 1706 N N . ASP A 1 215 ? -24.493 -6.215 2.120 1.00 69.25 215 ASP A N 1
ATOM 1707 C CA . ASP A 1 215 ? -23.233 -5.516 1.898 1.00 69.25 215 ASP A CA 1
ATOM 1708 C C . ASP A 1 215 ? -22.397 -5.414 3.189 1.00 69.25 215 ASP A C 1
ATOM 1710 O O . ASP A 1 215 ? -22.949 -5.453 4.289 1.00 69.25 215 ASP A O 1
ATOM 1714 N N . GLY A 1 216 ? -21.070 -5.339 3.066 1.00 83.19 216 GLY A N 1
ATOM 1715 C CA . GLY A 1 216 ? -20.158 -5.266 4.217 1.00 83.19 216 GLY A CA 1
ATOM 1716 C C . GLY A 1 216 ? -20.237 -3.939 4.990 1.00 83.19 216 GLY A C 1
ATOM 1717 O O . GLY A 1 216 ? -20.864 -2.980 4.546 1.00 83.19 216 GLY A O 1
ATOM 1718 N N . ASP A 1 217 ? -19.603 -3.877 6.165 1.00 88.69 217 ASP A N 1
ATOM 1719 C CA . ASP A 1 217 ? -19.475 -2.635 6.937 1.00 88.69 217 ASP A CA 1
ATOM 1720 C C . ASP A 1 217 ? -18.412 -1.732 6.282 1.00 88.69 217 ASP A C 1
ATOM 1722 O O . ASP A 1 217 ? -17.278 -2.182 6.090 1.00 88.69 217 ASP A O 1
ATOM 1726 N N . PRO A 1 218 ? -18.734 -0.471 5.935 1.00 89.69 218 PRO A N 1
ATOM 1727 C CA . PRO A 1 218 ? -17.789 0.436 5.293 1.00 89.69 218 PRO A CA 1
ATOM 1728 C C . PRO A 1 218 ? -16.564 0.801 6.135 1.00 89.69 218 PRO A C 1
ATOM 1730 O O . PRO A 1 218 ? -15.561 1.212 5.554 1.00 89.69 218 PRO A O 1
ATOM 1733 N N . GLU A 1 219 ? -16.616 0.640 7.457 1.00 88.50 219 GLU A N 1
ATOM 1734 C CA . GLU A 1 219 ? -15.485 0.911 8.352 1.00 88.50 219 GLU A CA 1
ATOM 1735 C C . GLU A 1 219 ? -14.550 -0.293 8.534 1.00 88.50 219 GLU A C 1
ATOM 1737 O O . GLU A 1 219 ? -13.467 -0.146 9.100 1.00 88.50 219 GLU A O 1
ATOM 1742 N N . LEU A 1 220 ? -14.936 -1.484 8.062 1.00 92.19 220 LEU A N 1
ATOM 1743 C CA . LEU A 1 220 ? -14.156 -2.710 8.232 1.00 92.19 220 LEU A CA 1
ATOM 1744 C C . LEU A 1 220 ? -13.628 -3.183 6.883 1.00 92.19 220 LEU A C 1
ATOM 1746 O O . LEU A 1 220 ? -14.404 -3.582 6.019 1.00 92.19 220 LEU A O 1
ATOM 1750 N N . LEU A 1 221 ? -12.307 -3.201 6.712 1.00 93.56 221 LEU A N 1
ATOM 1751 C CA . LEU A 1 221 ? -11.679 -3.547 5.434 1.00 93.56 221 LEU A CA 1
ATOM 1752 C C . LEU A 1 221 ? -10.758 -4.763 5.545 1.00 93.56 221 LEU A C 1
ATOM 1754 O O . LEU A 1 221 ? -10.010 -4.914 6.508 1.00 93.56 221 LEU A O 1
ATOM 1758 N N . ASP A 1 222 ? -10.772 -5.603 4.519 1.00 93.31 222 ASP A N 1
ATOM 1759 C CA . ASP A 1 222 ? -9.901 -6.755 4.343 1.00 93.31 222 ASP A CA 1
ATOM 1760 C C . ASP A 1 222 ? -9.209 -6.698 2.985 1.00 93.31 222 ASP A C 1
ATOM 1762 O O . ASP A 1 222 ? -9.837 -6.668 1.927 1.00 93.31 222 ASP A O 1
ATOM 1766 N N . ASP A 1 223 ? -7.883 -6.703 3.026 1.00 93.81 223 ASP A N 1
ATOM 1767 C CA . ASP A 1 223 ? -7.021 -6.742 1.853 1.00 93.81 223 ASP A CA 1
ATOM 1768 C C . ASP A 1 223 ? -6.236 -8.061 1.752 1.00 93.81 223 ASP A C 1
ATOM 1770 O O . ASP A 1 223 ? -5.243 -8.151 1.023 1.00 93.81 223 ASP A O 1
ATOM 1774 N N . SER A 1 224 ? -6.689 -9.105 2.458 1.00 91.56 224 SER A N 1
ATOM 1775 C CA . SER A 1 224 ? -6.016 -10.403 2.542 1.00 91.56 224 SER A CA 1
ATOM 1776 C C . SER A 1 224 ? -5.760 -11.043 1.180 1.00 91.56 224 SER A C 1
ATOM 1778 O O . SER A 1 224 ? -4.708 -11.650 1.003 1.00 91.56 224 SER A O 1
ATOM 1780 N N . GLU A 1 225 ? -6.661 -10.896 0.202 1.00 91.75 225 GLU A N 1
ATOM 1781 C CA . GLU A 1 225 ? -6.440 -11.411 -1.160 1.00 91.75 225 GLU A CA 1
ATOM 1782 C C . GLU A 1 225 ? -5.212 -10.751 -1.809 1.00 91.75 225 GLU A C 1
ATOM 1784 O O . GLU A 1 225 ? -4.326 -11.435 -2.329 1.00 91.75 225 GLU A O 1
ATOM 1789 N N . PHE A 1 226 ? -5.107 -9.423 -1.711 1.00 91.56 226 PHE A N 1
ATOM 1790 C CA . PHE A 1 226 ? -3.962 -8.676 -2.227 1.00 91.56 226 PHE A CA 1
ATOM 1791 C C . PHE A 1 226 ? -2.674 -9.039 -1.478 1.00 91.56 226 PHE A C 1
ATOM 1793 O O . PHE A 1 226 ? -1.645 -9.309 -2.099 1.00 91.56 226 PHE A O 1
ATOM 1800 N N . TYR A 1 227 ? -2.736 -9.120 -0.149 1.00 93.75 227 TYR A N 1
ATOM 1801 C CA . TYR A 1 227 ? -1.611 -9.545 0.684 1.00 93.75 227 TYR A CA 1
ATOM 1802 C C . TYR A 1 227 ? -1.113 -10.956 0.331 1.00 93.75 227 TYR A C 1
ATOM 1804 O O . TYR A 1 227 ? 0.090 -11.169 0.166 1.00 93.75 227 TYR A O 1
ATOM 1812 N N . GLN A 1 228 ? -2.023 -11.920 0.165 1.00 92.88 228 GLN A N 1
ATOM 1813 C CA . GLN A 1 228 ? -1.691 -13.296 -0.209 1.00 92.88 228 GLN A CA 1
ATOM 1814 C C . GLN A 1 228 ? -1.072 -13.373 -1.603 1.00 92.88 228 GLN A C 1
ATOM 1816 O O . GLN A 1 228 ? -0.116 -14.125 -1.802 1.00 92.88 228 GLN A O 1
ATOM 1821 N N . GLN A 1 229 ? -1.566 -12.574 -2.552 1.00 93.19 229 GLN A N 1
ATOM 1822 C CA . GLN A 1 229 ? -0.973 -12.488 -3.882 1.00 93.19 229 GLN A CA 1
ATOM 1823 C C . GLN A 1 229 ? 0.465 -11.951 -3.817 1.00 93.19 229 GLN A C 1
ATOM 1825 O O . GLN A 1 229 ? 1.361 -12.548 -4.416 1.00 93.19 229 GLN A O 1
ATOM 1830 N N . LEU A 1 230 ? 0.718 -10.896 -3.032 1.00 92.19 230 LEU A N 1
ATOM 1831 C CA . LEU A 1 230 ? 2.072 -10.367 -2.826 1.00 92.19 230 LEU A CA 1
ATOM 1832 C C . LEU A 1 230 ? 3.008 -11.393 -2.172 1.00 92.19 230 LEU A C 1
ATOM 1834 O O . LEU A 1 230 ? 4.163 -11.516 -2.580 1.00 92.19 230 LEU A O 1
ATOM 1838 N N . LEU A 1 231 ? 2.526 -12.147 -1.180 1.00 90.81 231 LEU A N 1
ATOM 1839 C CA . LEU A 1 231 ? 3.301 -13.221 -0.553 1.00 90.81 231 LEU A CA 1
ATOM 1840 C C . LEU A 1 231 ? 3.640 -14.330 -1.546 1.00 90.81 231 LEU A C 1
ATOM 1842 O O . LEU A 1 231 ? 4.786 -14.774 -1.610 1.00 90.81 231 LEU A O 1
ATOM 1846 N N . LYS A 1 232 ? 2.653 -14.778 -2.324 1.00 90.44 232 LYS A N 1
ATOM 1847 C CA . LYS A 1 232 ? 2.845 -15.819 -3.332 1.00 90.44 232 LYS A CA 1
ATOM 1848 C C . LYS A 1 232 ? 3.906 -15.401 -4.349 1.00 90.44 232 LYS A C 1
ATOM 1850 O O . LYS A 1 232 ? 4.866 -16.139 -4.558 1.00 90.44 232 LYS A O 1
ATOM 1855 N N . GLU A 1 233 ? 3.780 -14.203 -4.918 1.00 88.38 233 GLU A N 1
ATOM 1856 C CA . GLU A 1 233 ? 4.763 -13.662 -5.864 1.00 88.38 233 GLU A CA 1
ATOM 1857 C C . GLU A 1 233 ? 6.147 -13.496 -5.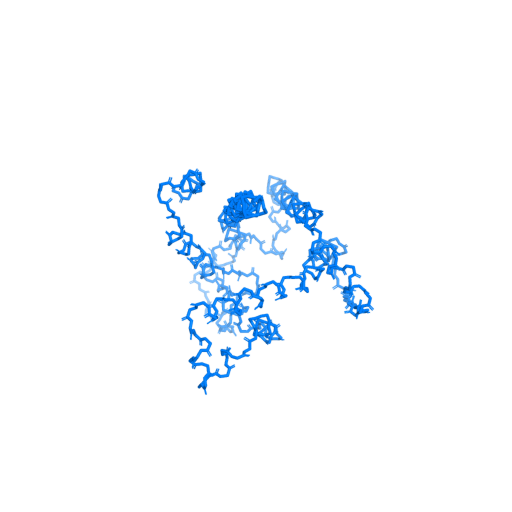227 1.00 88.38 233 GLU A C 1
ATOM 1859 O O . GLU A 1 233 ? 7.170 -13.761 -5.863 1.00 88.38 233 GLU A O 1
ATOM 1864 N N . PHE A 1 234 ? 6.211 -13.094 -3.956 1.00 86.50 234 PHE A N 1
ATOM 1865 C CA . PHE A 1 234 ? 7.470 -13.026 -3.225 1.00 86.50 234 PHE A CA 1
ATOM 1866 C C . PHE A 1 234 ? 8.133 -14.407 -3.133 1.00 86.50 234 PHE A C 1
ATOM 1868 O O . PHE A 1 234 ? 9.286 -14.547 -3.535 1.00 86.50 234 PHE A O 1
ATOM 1875 N N . PHE A 1 235 ? 7.417 -15.445 -2.698 1.00 83.56 235 PHE A N 1
ATOM 1876 C CA . PHE A 1 235 ? 7.982 -16.796 -2.597 1.00 83.56 235 PHE A CA 1
ATOM 1877 C C . PHE A 1 235 ? 8.381 -17.392 -3.952 1.00 83.56 235 PHE A C 1
ATOM 1879 O O . PHE A 1 235 ? 9.390 -18.087 -4.030 1.00 83.56 235 PHE A O 1
ATOM 1886 N N . GLU A 1 236 ? 7.648 -17.091 -5.025 1.00 84.94 236 GLU A N 1
ATOM 1887 C CA . GLU A 1 236 ? 7.991 -17.537 -6.384 1.00 84.94 236 GLU A CA 1
ATOM 1888 C C . GLU A 1 236 ? 9.244 -16.837 -6.948 1.00 84.94 236 GLU A C 1
ATOM 1890 O O . GLU A 1 236 ? 9.944 -17.399 -7.791 1.00 84.94 236 GLU A O 1
ATOM 1895 N N . THR A 1 237 ? 9.549 -15.615 -6.494 1.00 78.69 237 THR A N 1
ATOM 1896 C CA . THR A 1 237 ? 10.650 -14.783 -7.027 1.00 78.69 237 THR A CA 1
ATOM 1897 C C . THR A 1 237 ? 11.899 -14.743 -6.145 1.00 78.69 237 THR A C 1
ATOM 1899 O O . THR A 1 237 ? 12.949 -14.229 -6.564 1.00 78.69 237 THR A O 1
ATOM 1902 N N . VAL A 1 238 ? 11.813 -15.260 -4.921 1.00 72.81 238 VAL A N 1
ATOM 1903 C CA . VAL A 1 238 ? 12.941 -15.372 -3.997 1.00 72.81 238 VAL A CA 1
ATOM 1904 C C . VAL A 1 238 ? 13.839 -16.529 -4.418 1.00 72.81 238 VAL A C 1
ATOM 1906 O O . VAL A 1 238 ? 13.459 -17.693 -4.391 1.00 72.81 238 VAL A O 1
ATOM 1909 N N . ASP A 1 239 ? 15.074 -16.190 -4.777 1.00 66.31 239 ASP A N 1
ATOM 1910 C CA . ASP A 1 239 ? 16.144 -17.168 -4.933 1.00 66.31 239 ASP A CA 1
ATOM 1911 C C . ASP A 1 239 ? 16.689 -17.517 -3.534 1.00 66.31 239 ASP A C 1
ATOM 1913 O O . ASP A 1 239 ? 17.193 -16.609 -2.858 1.00 66.31 239 ASP A O 1
ATOM 1917 N N . PRO A 1 240 ? 16.630 -18.787 -3.086 1.00 59.41 240 PRO A N 1
ATOM 1918 C CA . PRO A 1 240 ? 17.134 -19.213 -1.777 1.00 59.41 240 PRO A CA 1
ATOM 1919 C C . PRO A 1 240 ? 18.622 -18.907 -1.558 1.00 59.41 240 PRO A C 1
ATOM 1921 O O . PRO A 1 240 ? 19.089 -18.883 -0.422 1.00 59.41 240 PRO A O 1
ATOM 1924 N N . SER A 1 241 ? 19.377 -18.685 -2.639 1.00 55.50 241 SER A N 1
ATOM 1925 C CA . SER A 1 241 ? 20.808 -18.369 -2.607 1.00 55.50 241 SER A CA 1
ATOM 1926 C C . SER A 1 241 ? 21.120 -16.865 -2.524 1.00 55.50 241 SER A C 1
ATOM 1928 O O . SER A 1 241 ? 22.281 -16.468 -2.401 1.00 55.50 241 SER A O 1
ATOM 1930 N N . SER A 1 242 ? 20.099 -16.003 -2.568 1.00 59.31 242 SER A N 1
ATOM 1931 C CA . SER A 1 242 ? 20.234 -14.551 -2.452 1.00 59.31 242 SER A CA 1
ATOM 1932 C C . SER A 1 242 ? 20.268 -14.110 -0.983 1.00 59.31 242 SER A C 1
ATOM 1934 O O . SER A 1 242 ? 19.442 -14.532 -0.185 1.00 59.31 242 SER A O 1
ATOM 1936 N N . SER A 1 243 ? 21.188 -13.213 -0.615 1.00 54.12 243 SER A N 1
ATOM 1937 C CA . SER A 1 243 ? 21.340 -12.694 0.758 1.00 54.12 243 SER A CA 1
ATOM 1938 C C . SER A 1 243 ? 20.345 -11.589 1.157 1.00 54.12 243 SER A C 1
ATOM 1940 O O . SER A 1 243 ? 20.322 -11.172 2.310 1.00 54.12 243 SER A O 1
ATOM 1942 N N . GLY A 1 244 ? 19.537 -11.079 0.221 1.00 55.44 244 GLY A N 1
ATOM 1943 C CA . GLY A 1 244 ? 18.539 -10.026 0.479 1.00 55.44 244 GLY A CA 1
ATOM 1944 C C . GLY A 1 244 ? 17.221 -10.514 1.113 1.00 55.44 244 GLY A C 1
ATOM 1945 O O . GLY A 1 244 ? 16.736 -9.868 2.038 1.00 55.44 244 GLY A O 1
ATOM 1946 N N . PRO A 1 245 ? 16.636 -11.641 0.661 1.00 54.91 245 PRO A N 1
ATOM 1947 C CA . PRO A 1 245 ? 15.399 -12.209 1.212 1.00 54.91 245 PRO A CA 1
ATOM 1948 C C . PRO A 1 245 ? 15.501 -12.751 2.643 1.00 54.91 245 PRO A C 1
ATOM 1950 O O . PRO A 1 245 ? 14.476 -12.975 3.280 1.00 54.91 245 PRO A O 1
ATOM 1953 N N . THR A 1 246 ? 16.709 -12.984 3.163 1.00 54.31 246 THR A N 1
ATOM 1954 C CA . THR A 1 246 ? 16.915 -13.698 4.433 1.00 54.31 246 THR A CA 1
ATOM 1955 C C . THR A 1 246 ? 16.327 -12.955 5.637 1.00 54.31 246 THR A C 1
ATOM 1957 O O . THR A 1 246 ? 15.725 -13.591 6.491 1.00 54.31 246 THR A O 1
ATOM 1960 N N . THR A 1 247 ? 16.421 -11.619 5.680 1.00 56.25 247 THR A N 1
ATOM 1961 C CA . THR A 1 247 ? 15.843 -10.791 6.763 1.00 56.25 247 THR A CA 1
ATOM 1962 C C . THR A 1 247 ? 14.311 -10.750 6.719 1.00 56.25 247 THR A C 1
ATOM 1964 O O . THR A 1 247 ? 13.646 -10.712 7.749 1.00 56.25 247 THR A O 1
ATOM 1967 N N . LEU A 1 248 ? 13.749 -10.800 5.511 1.00 58.47 248 LEU A N 1
ATOM 1968 C CA . LEU A 1 248 ? 12.309 -10.826 5.270 1.00 58.47 248 LEU A CA 1
ATOM 1969 C C . LEU A 1 248 ? 11.683 -12.144 5.726 1.00 58.47 248 LEU A C 1
ATOM 1971 O O . LEU A 1 248 ? 10.655 -12.144 6.392 1.00 58.47 248 LEU A O 1
ATOM 1975 N N . LEU A 1 249 ? 12.332 -13.265 5.405 1.00 58.84 249 LEU A N 1
ATOM 1976 C CA . LEU A 1 249 ? 11.880 -14.594 5.813 1.00 58.84 249 LEU A CA 1
ATOM 1977 C C . LEU A 1 249 ? 11.886 -14.750 7.338 1.00 58.84 249 LEU A C 1
ATOM 1979 O O . LEU A 1 249 ? 10.928 -15.289 7.876 1.00 58.84 249 LEU A O 1
ATOM 1983 N N . THR A 1 250 ? 12.897 -14.217 8.033 1.00 59.84 250 THR A N 1
ATOM 1984 C CA . THR A 1 250 ? 12.957 -14.250 9.505 1.00 59.84 250 THR A CA 1
ATOM 1985 C C . THR A 1 250 ? 11.895 -13.395 10.193 1.00 59.84 250 THR A C 1
ATOM 1987 O O . THR A 1 250 ? 11.544 -13.688 11.325 1.00 59.84 250 THR A O 1
ATOM 1990 N N . ASN A 1 251 ? 11.391 -12.346 9.535 1.00 55.19 251 ASN A N 1
ATOM 1991 C CA . ASN A 1 251 ? 10.331 -11.489 10.080 1.00 55.19 251 ASN A CA 1
ATOM 1992 C C . ASN A 1 251 ? 8.919 -12.043 9.799 1.00 55.19 251 ASN A C 1
ATOM 1994 O O . ASN A 1 251 ? 7.952 -11.609 10.426 1.00 55.19 251 ASN A O 1
ATOM 1998 N N . LEU A 1 252 ? 8.794 -12.974 8.843 1.00 55.91 252 LEU A N 1
ATOM 1999 C CA . LEU A 1 252 ? 7.533 -13.606 8.441 1.00 55.91 252 LEU A CA 1
ATOM 2000 C C . LEU A 1 252 ? 7.250 -14.941 9.158 1.00 55.91 252 LEU A C 1
ATOM 2002 O O . LEU A 1 252 ? 6.087 -15.342 9.212 1.00 55.91 252 LEU A O 1
ATOM 2006 N N . THR A 1 253 ? 8.281 -15.620 9.673 1.00 44.81 253 THR A N 1
ATOM 2007 C CA . THR A 1 253 ? 8.188 -16.836 10.512 1.00 44.81 253 THR A CA 1
ATOM 2008 C C . THR A 1 253 ? 8.142 -16.499 11.991 1.00 44.81 253 THR A C 1
ATOM 2010 O O . THR A 1 253 ? 7.282 -17.067 12.697 1.00 44.81 253 THR A O 1
#

InterPro domains:
  IPR025160 AATF leucine zipper-containing domain [PF13339] (14-147)
  IPR039223 Protein AATF/Bfr2 [PTHR15565] (3-244)

Sequence (253 aa):
RNTLKNLKHHKDEDFLKGQAVKSQKALWYKILELRFLLQKPFSSSNRLPQESIKASFCESDETVRVAYADLITSSKETLDSILELQEALIAKNPSVTQTINGSERSSKDLEVSNDLDDNLDKEWSQISRMHNSMAAFRDKSINKWQRMTQVTTGAAAIKGKLHAFNQDISHQVAAYMRDPSRMIRQMQLRRSAVKILGSAAEVNNSSNEEETHADGDPELLDDSEFYQQLLKEFFETVDPSSSGPTTLLTNLT

Organism: Trifolium pratense (NCBI:txid57577)

Secondary structure (DSSP, 8-state):
-HHHHHHHHHHHHHHHHHHHHHHHHHHHHHHHHHHHHHHHHHHHHTTSPPHHHHHHHHHH-HHHHHHHHHHHHHHHHHHHHHHHHHHHHHHT-HHHHHHHHHHTTT---------S-TTHHHHHHHHHHHHHHHHHHHHHHHHHHHHHHHHHTSGGGGGGG-GGGGS-HHHHHHHHTTSTHHHHHHHBPPGGGS--TT-GGGT-S--------SSPPTT-B--HHHHHHHHHHHHHH--TT-SSTHHHHHHH-

pLDDT: mean 79.32, std 17.14, range [35.12, 97.12]

Foldseek 3Di:
DVVVVVVVVVVVVVVVVVVVVVVVVLVVLVVLLVVVVCQVVQQCVLQEADPVCLVVVCVVDVVSVVVVVVVVVVVLVVLVVVLVVLVVVCVVDVLLVVQLVVCVVPDPDDDDDDDDDPPVVVSVVSVVVSCVSRLRVVQVVQQVVLVVCCVVVVVVVVPPPDPVSVDRVSVVVVVCVVCCVVVLQVFAAAPVVYNHPPDCVVPDPDDDPDPPDPTHDNSRGHPVVVSVVSVVVCVVPDDPPDPSCPVSVVVVD

Radius of gyration: 23.96 Å; chains: 1; bounding box: 74×42×64 Å